Protein AF-A0A1B9VJL1-F1 (afdb_monomer_lite)

Secondary structure (DSSP, 8-state):
-THHHHHT-HHHHHHHHHHHHHHHHHHGGG-TT--HHHHHHHHHHHHHHHHHHHHHHHHHHHHHHHHHHHHHHHHHHHHHHHHHHHHHHHHHHHHHHHHHHHHHHTTGGG-HHHHHHHHHHHHHS--PPPPTTS-HHHHHHHHHHHHHHHHHHHHHHHHHHHHHHHHHHHHHTT----PPPHHHHHHHHHHHHHHHHHHHHHHHHHHHH--

Radius of gyration: 36.8 Å; chains: 1; bounding box: 66×24×113 Å

Structure (mmCIF, N/CA/C/O backbone):
data_AF-A0A1B9VJL1-F1
#
_entry.id   AF-A0A1B9VJL1-F1
#
loop_
_atom_site.group_PDB
_atom_site.id
_atom_site.type_symbol
_atom_site.label_atom_id
_atom_site.label_alt_id
_atom_site.label_comp_id
_atom_site.label_asym_id
_atom_site.label_entity_id
_atom_site.label_seq_id
_atom_site.pdbx_PDB_ins_code
_atom_site.Cartn_x
_atom_site.Cartn_y
_atom_site.Cartn_z
_atom_site.occupancy
_atom_site.B_iso_or_equiv
_atom_site.auth_seq_id
_atom_site.auth_comp_id
_atom_site.auth_asym_id
_atom_site.auth_atom_id
_atom_site.pdbx_PDB_model_num
ATOM 1 N N . MET A 1 1 ? 0.600 -9.538 47.508 1.00 45.53 1 MET A N 1
ATOM 2 C CA . MET A 1 1 ? 0.176 -8.943 48.806 1.00 45.53 1 MET A CA 1
ATOM 3 C C . MET A 1 1 ? -1.344 -8.760 48.737 1.00 45.53 1 MET A C 1
ATOM 5 O O . MET A 1 1 ? -1.871 -7.688 48.985 1.00 45.53 1 MET A O 1
ATOM 9 N N . ASP A 1 2 ? -2.063 -9.828 48.380 1.00 53.88 2 ASP A N 1
ATOM 10 C CA . ASP A 1 2 ? -3.390 -9.702 47.745 1.00 53.88 2 ASP A CA 1
ATOM 11 C C . ASP A 1 2 ? -4.549 -9.933 48.717 1.00 53.88 2 ASP A C 1
ATOM 13 O O . ASP A 1 2 ? -5.698 -9.621 48.427 1.00 53.88 2 ASP A O 1
ATOM 17 N N . LYS A 1 3 ? -4.239 -10.388 49.938 1.00 52.50 3 LYS A N 1
ATOM 18 C CA . LYS A 1 3 ? -5.244 -10.641 50.976 1.00 52.50 3 LYS A CA 1
ATOM 19 C C . LYS A 1 3 ? -5.911 -9.367 51.501 1.00 52.50 3 LYS A C 1
ATOM 21 O O . LYS A 1 3 ? -7.042 -9.444 51.946 1.00 52.50 3 LYS A O 1
ATOM 26 N N . LEU A 1 4 ? -5.259 -8.202 51.447 1.00 53.00 4 LEU A N 1
ATOM 27 C CA . LEU A 1 4 ? -5.873 -6.936 51.882 1.00 53.00 4 LEU A CA 1
ATOM 28 C C . LEU A 1 4 ? -6.941 -6.426 50.897 1.00 53.00 4 LEU A C 1
ATOM 30 O O . LEU A 1 4 ? -7.903 -5.797 51.330 1.00 53.00 4 LEU A O 1
ATOM 34 N N . GLY A 1 5 ? -6.815 -6.749 49.604 1.00 54.47 5 GLY A N 1
ATOM 35 C CA . GLY A 1 5 ? -7.815 -6.408 48.587 1.00 54.47 5 GLY A CA 1
ATOM 36 C C . GLY A 1 5 ? -9.130 -7.169 48.772 1.00 54.47 5 GLY A C 1
ATOM 37 O O . GLY A 1 5 ? -10.201 -6.586 48.621 1.00 54.47 5 GLY A O 1
ATOM 38 N N . ASP A 1 6 ? -9.058 -8.430 49.208 1.00 58.03 6 ASP A N 1
ATOM 39 C CA . ASP A 1 6 ? -10.241 -9.258 49.477 1.00 58.03 6 ASP A CA 1
ATOM 40 C C . ASP A 1 6 ? -11.018 -8.838 50.737 1.00 58.03 6 ASP A C 1
ATOM 42 O O . ASP A 1 6 ? -12.232 -9.024 50.801 1.00 58.03 6 ASP A O 1
ATOM 46 N N . TRP A 1 7 ? -10.361 -8.223 51.728 1.00 54.81 7 TRP A N 1
ATOM 47 C CA . TRP A 1 7 ? -11.040 -7.677 52.917 1.00 54.81 7 TRP A CA 1
ATOM 48 C C . TRP A 1 7 ? -11.716 -6.323 52.660 1.00 54.81 7 TRP A C 1
ATOM 50 O O . TRP A 1 7 ? -12.682 -5.980 53.337 1.00 54.81 7 TRP A O 1
ATOM 60 N N . LEU A 1 8 ? -11.235 -5.572 51.665 1.00 53.41 8 LEU A N 1
ATOM 61 C CA . LEU A 1 8 ? -11.858 -4.343 51.157 1.00 53.41 8 LEU A CA 1
ATOM 62 C C . LEU A 1 8 ? -12.906 -4.613 50.071 1.00 53.41 8 LEU A C 1
ATOM 64 O O . LEU A 1 8 ? -13.489 -3.680 49.515 1.00 53.41 8 LEU A O 1
ATOM 68 N N . ASN A 1 9 ? -13.159 -5.886 49.769 1.00 56.03 9 ASN A N 1
ATOM 69 C CA . ASN A 1 9 ? -14.177 -6.275 48.819 1.00 56.03 9 ASN A CA 1
ATOM 70 C C . ASN A 1 9 ? -15.547 -5.828 49.356 1.00 56.03 9 ASN A C 1
ATOM 72 O O . ASN A 1 9 ? -15.868 -5.976 50.538 1.00 56.03 9 ASN A O 1
ATOM 76 N N . SER A 1 10 ? -16.352 -5.212 48.496 1.00 60.53 10 SER A N 1
ATOM 77 C CA . SER A 1 10 ? -17.545 -4.460 48.918 1.00 60.53 10 SER A CA 1
ATOM 78 C C . SER A 1 10 ? -18.583 -5.362 49.595 1.00 60.53 10 SER A C 1
ATOM 80 O O . SER A 1 10 ? -19.306 -4.925 50.484 1.00 60.53 10 SER A O 1
ATOM 82 N N . VAL A 1 11 ? -18.613 -6.643 49.230 1.00 68.31 11 VAL A N 1
ATOM 83 C CA . VAL A 1 11 ? -19.584 -7.633 49.710 1.00 68.31 11 VAL A CA 1
ATOM 84 C C . VAL A 1 11 ? -19.461 -7.927 51.219 1.00 68.31 11 VAL A C 1
ATOM 86 O O . VAL A 1 11 ? -20.453 -7.729 51.925 1.00 68.31 11 VAL A O 1
ATOM 89 N N . PRO A 1 12 ? -18.302 -8.351 51.769 1.00 71.00 12 PRO A N 1
ATOM 90 C CA . PRO A 1 12 ? -18.165 -8.563 53.213 1.00 71.00 12 PRO A CA 1
ATOM 91 C C . PRO A 1 12 ? -18.353 -7.279 54.031 1.00 71.00 12 PRO A C 1
ATOM 93 O O . PRO A 1 12 ? -18.915 -7.333 55.123 1.00 71.00 12 PRO A O 1
ATOM 96 N N . LEU A 1 13 ? -17.969 -6.117 53.494 1.00 68.69 13 LEU A N 1
ATOM 97 C CA . LEU A 1 13 ? -18.118 -4.833 54.183 1.00 68.69 13 LEU A CA 1
ATOM 98 C C . LEU A 1 13 ? -19.594 -4.411 54.307 1.00 68.69 13 LEU A C 1
ATOM 100 O O . LEU A 1 13 ? -20.030 -4.004 55.384 1.00 68.69 13 LEU A O 1
ATOM 104 N N . PHE A 1 14 ? -20.388 -4.604 53.246 1.00 72.19 14 PHE A N 1
ATOM 105 C CA . PHE A 1 14 ? -21.847 -4.443 53.291 1.00 72.19 14 PHE A CA 1
ATOM 106 C C . PHE A 1 14 ? -22.513 -5.466 54.220 1.00 72.19 14 PHE A C 1
ATOM 108 O O . PHE A 1 14 ? -23.452 -5.117 54.935 1.00 72.19 14 PHE A O 1
ATOM 115 N N . GLY A 1 15 ? -22.014 -6.705 54.259 1.00 72.25 15 GLY A N 1
ATOM 116 C CA . GLY A 1 15 ? -22.499 -7.741 55.174 1.00 72.25 15 GLY A CA 1
ATOM 117 C C . GLY A 1 15 ? -22.285 -7.371 56.645 1.00 72.25 15 GLY A C 1
ATOM 118 O O . GLY A 1 15 ? -23.221 -7.430 57.440 1.00 72.25 15 GLY A O 1
ATOM 119 N N . ILE A 1 16 ? -21.082 -6.914 57.005 1.00 73.75 16 ILE A N 1
ATOM 120 C CA . ILE A 1 16 ? -20.757 -6.463 58.367 1.00 73.75 16 ILE A CA 1
ATOM 121 C C . ILE A 1 16 ? -21.566 -5.213 58.730 1.00 73.75 16 ILE A C 1
ATOM 123 O O . ILE A 1 16 ? -22.117 -5.152 59.828 1.00 73.75 16 ILE A O 1
ATOM 127 N N . ALA A 1 17 ? -21.695 -4.243 57.820 1.00 69.19 17 ALA A N 1
ATOM 128 C CA . ALA A 1 17 ? -22.515 -3.053 58.039 1.00 69.19 17 ALA A CA 1
ATOM 129 C C . ALA A 1 17 ? -24.000 -3.403 58.257 1.00 69.19 17 ALA A C 1
ATOM 131 O O . ALA A 1 17 ? -24.614 -2.906 59.199 1.00 69.19 17 ALA A O 1
ATOM 132 N N . GLY A 1 18 ? -24.558 -4.313 57.451 1.00 72.44 18 GLY A N 1
ATOM 133 C CA . GLY A 1 18 ? -25.942 -4.777 57.578 1.00 72.44 18 GLY A CA 1
ATOM 134 C C . GLY A 1 18 ? -26.204 -5.539 58.879 1.00 72.44 18 GLY A C 1
ATOM 135 O O . GLY A 1 18 ? -27.206 -5.290 59.546 1.00 72.44 18 GLY A O 1
ATOM 136 N N . ILE A 1 19 ? -25.280 -6.414 59.292 1.00 73.75 19 ILE A N 1
ATOM 137 C CA . ILE A 1 19 ? -25.366 -7.134 60.572 1.00 73.75 19 ILE A CA 1
ATOM 138 C C . ILE A 1 19 ? -25.244 -6.157 61.747 1.00 73.75 19 ILE A C 1
ATOM 140 O O . ILE A 1 19 ? -26.040 -6.222 62.678 1.00 73.75 19 ILE A O 1
ATOM 144 N N . SER A 1 20 ? -24.302 -5.213 61.692 1.00 66.75 20 SER A N 1
ATOM 145 C CA . SER A 1 20 ? -24.107 -4.206 62.747 1.00 66.75 20 SER A CA 1
ATOM 146 C C . SER A 1 20 ? -25.337 -3.307 62.903 1.00 66.75 20 SER A C 1
ATOM 148 O O . SER A 1 20 ? -25.729 -2.969 64.017 1.00 66.75 20 SER A O 1
ATOM 150 N N . PHE A 1 21 ? -25.996 -2.979 61.790 1.00 68.00 21 PHE A N 1
ATOM 151 C CA . PHE A 1 21 ? -27.256 -2.245 61.755 1.00 68.00 21 PHE A CA 1
ATOM 152 C C . PHE A 1 21 ? -28.435 -3.058 62.317 1.00 68.00 21 PHE A C 1
ATOM 154 O O . PHE A 1 21 ? -29.210 -2.552 63.130 1.00 68.00 21 PHE A O 1
ATOM 161 N N . ALA A 1 22 ? -28.569 -4.333 61.940 1.00 68.81 22 ALA A N 1
ATOM 162 C CA . ALA A 1 22 ? -29.599 -5.227 62.474 1.00 68.81 22 ALA A CA 1
ATOM 163 C C . ALA A 1 22 ? -29.435 -5.439 63.991 1.00 68.81 22 ALA A C 1
ATOM 165 O O . ALA A 1 22 ? -30.407 -5.401 64.743 1.00 68.81 22 ALA A O 1
ATOM 166 N N . VAL A 1 23 ? -28.194 -5.585 64.460 1.00 71.00 23 VAL A N 1
ATOM 167 C CA . VAL A 1 23 ? -27.865 -5.654 65.890 1.00 71.00 23 VAL A CA 1
ATOM 168 C C . VAL A 1 23 ? -28.176 -4.319 66.578 1.00 71.00 23 VAL A C 1
ATOM 170 O O . VAL A 1 23 ? -28.828 -4.315 67.619 1.00 71.00 23 VAL A O 1
ATOM 173 N N . GLY A 1 24 ? -27.806 -3.180 65.987 1.00 64.00 24 GLY A N 1
ATOM 174 C CA . GLY A 1 24 ? -28.105 -1.847 66.525 1.00 64.00 24 GLY A CA 1
ATOM 175 C C . GLY A 1 24 ? -29.603 -1.534 66.623 1.00 64.00 24 GLY A C 1
ATOM 176 O O . GLY A 1 24 ? -30.036 -0.914 67.589 1.00 64.00 24 GLY A O 1
ATOM 177 N N . THR A 1 25 ? -30.418 -2.014 65.682 1.00 65.00 25 THR A N 1
ATOM 178 C CA . THR A 1 25 ? -31.884 -1.848 65.701 1.00 65.00 25 THR A CA 1
ATOM 179 C C . THR A 1 25 ? -32.577 -2.790 66.687 1.00 65.00 25 THR A C 1
ATOM 181 O O . THR A 1 25 ? -33.506 -2.370 67.376 1.00 65.00 25 THR A O 1
ATOM 184 N N . LEU A 1 26 ? -32.104 -4.035 66.825 1.00 66.50 26 LEU A N 1
ATOM 185 C CA . LEU A 1 26 ? -32.610 -4.994 67.817 1.00 66.50 26 LEU A CA 1
ATOM 186 C C . LEU A 1 26 ? -32.268 -4.588 69.260 1.00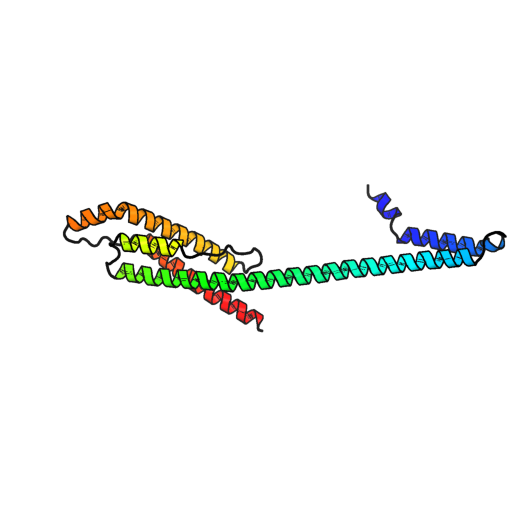 66.50 26 LEU A C 1
ATOM 188 O O . LEU A 1 26 ? -33.112 -4.721 70.147 1.00 66.50 26 LEU A O 1
ATOM 192 N N . TYR A 1 27 ? -31.061 -4.063 69.497 1.00 63.09 27 TYR A N 1
ATOM 193 C CA . TYR A 1 27 ? -30.595 -3.633 70.823 1.00 63.09 27 TYR A CA 1
ATOM 194 C C . TYR A 1 27 ? -30.846 -2.140 71.125 1.00 63.09 27 TYR A C 1
ATOM 196 O O . TYR A 1 27 ? -30.708 -1.712 72.272 1.00 63.09 27 TYR A O 1
ATOM 204 N N . GLY A 1 28 ? -31.280 -1.345 70.141 1.00 54.06 28 GLY A N 1
ATOM 205 C CA . GLY A 1 28 ? -31.491 0.107 70.248 1.00 54.06 28 GLY A CA 1
ATOM 206 C C . GLY A 1 28 ? -32.587 0.550 71.223 1.00 54.06 28 GLY A C 1
ATOM 207 O O . GLY A 1 28 ? -32.598 1.704 71.640 1.00 54.06 28 GLY A O 1
ATOM 208 N N . LYS A 1 29 ? -33.452 -0.364 71.691 1.00 54.66 29 LYS A N 1
ATOM 209 C CA . LYS A 1 29 ? -34.434 -0.077 72.758 1.00 54.66 29 LYS A CA 1
ATOM 210 C C . LYS A 1 29 ? -33.798 0.368 74.088 1.00 54.66 29 LYS A C 1
ATOM 212 O O . LYS A 1 29 ? -34.521 0.849 74.954 1.00 54.66 29 LYS A O 1
ATOM 217 N N . GLY A 1 30 ? -32.481 0.209 74.257 1.00 54.47 30 GLY A N 1
ATOM 218 C CA . GLY A 1 30 ? -31.740 0.615 75.456 1.00 54.47 30 GLY A CA 1
ATOM 219 C C . GLY A 1 30 ? -30.944 1.923 75.354 1.00 54.47 30 GLY A C 1
ATOM 220 O O . GLY A 1 30 ? -30.322 2.299 76.344 1.00 54.47 30 GLY A O 1
ATOM 221 N N . LEU A 1 31 ? -30.921 2.613 74.206 1.00 57.66 31 LEU A N 1
ATOM 222 C CA . LEU A 1 31 ? -30.118 3.829 74.010 1.00 57.66 31 LEU A CA 1
ATOM 223 C C . LEU A 1 31 ? -31.027 5.070 73.921 1.00 57.66 31 LEU A C 1
ATOM 225 O O . LEU A 1 31 ? -31.515 5.381 72.837 1.00 57.66 31 LEU A O 1
ATOM 229 N N . PRO A 1 32 ? -31.243 5.817 75.022 1.00 57.28 32 PRO A N 1
ATOM 230 C CA . PRO A 1 32 ? -32.144 6.977 75.053 1.00 57.28 32 PRO A CA 1
ATOM 231 C C . PRO A 1 32 ? -31.666 8.183 74.222 1.00 57.28 32 PRO A C 1
ATOM 233 O O . PRO A 1 32 ? -32.353 9.197 74.181 1.00 57.28 32 PRO A O 1
ATOM 236 N N . CYS A 1 33 ? -30.505 8.085 73.568 1.00 58.19 33 CYS A N 1
ATOM 237 C CA . CYS A 1 33 ? -29.858 9.188 72.856 1.00 58.19 33 CYS A CA 1
ATOM 238 C C . CYS A 1 33 ? -29.801 9.000 71.329 1.00 58.19 33 CYS A C 1
ATOM 240 O O . CYS A 1 33 ? -29.221 9.846 70.654 1.00 58.19 33 CYS A O 1
ATOM 242 N N . LEU A 1 34 ? -30.313 7.889 70.778 1.00 58.62 34 LEU A N 1
ATOM 243 C CA . LEU A 1 34 ? -30.232 7.608 69.340 1.00 58.62 34 LEU A CA 1
ATOM 244 C C . LEU A 1 34 ? -31.605 7.789 68.677 1.00 58.62 34 LEU A C 1
ATOM 246 O O . LEU A 1 34 ? -32.472 6.922 68.765 1.00 58.62 34 LEU A O 1
ATOM 250 N N . GLU A 1 35 ? -31.794 8.932 68.022 1.00 74.06 35 GLU A N 1
ATOM 251 C CA . GLU A 1 35 ? -33.020 9.267 67.295 1.00 74.06 35 GLU A CA 1
ATOM 252 C C . GLU A 1 35 ? -33.178 8.390 66.044 1.00 74.06 35 GLU A C 1
ATOM 254 O O . GLU A 1 35 ? -32.239 8.209 65.259 1.00 74.06 35 GLU A O 1
ATOM 259 N N . TRP A 1 36 ? -34.379 7.836 65.848 1.00 69.50 36 TRP A N 1
ATOM 260 C CA . TRP A 1 36 ? -34.695 6.937 64.732 1.00 69.50 36 TRP A CA 1
ATOM 261 C C . TRP A 1 36 ? -34.474 7.607 63.366 1.00 69.50 36 TRP A C 1
ATOM 263 O O . TRP A 1 36 ? -34.119 6.935 62.394 1.00 69.50 36 TRP A O 1
ATOM 273 N N . GLU A 1 37 ? -34.581 8.938 63.298 1.00 70.69 37 GLU A N 1
ATOM 274 C CA . GLU A 1 37 ? -34.253 9.713 62.100 1.00 70.69 37 GLU A CA 1
ATOM 275 C C . GLU A 1 37 ? -32.784 9.568 61.675 1.00 70.69 37 GLU A C 1
ATOM 277 O O . GLU A 1 37 ? -32.500 9.480 60.479 1.00 70.69 37 GLU A O 1
ATOM 282 N N . THR A 1 38 ? -31.847 9.456 62.623 1.00 73.88 38 THR A N 1
ATOM 283 C CA . THR A 1 38 ? -30.407 9.314 62.327 1.00 73.88 38 THR A CA 1
ATOM 284 C C . THR A 1 38 ? -30.110 7.967 61.666 1.00 73.88 38 THR A C 1
ATOM 286 O O . THR A 1 38 ? -29.280 7.857 60.762 1.00 73.88 38 THR A O 1
ATOM 289 N N . LEU A 1 39 ? -30.837 6.931 62.083 1.00 70.88 39 LEU A N 1
ATOM 290 C CA . LEU A 1 39 ? -30.703 5.580 61.559 1.00 70.88 39 LEU A CA 1
ATOM 291 C C . LEU A 1 39 ? -31.256 5.471 60.125 1.00 70.88 39 LEU A C 1
ATOM 293 O O . LEU A 1 39 ? -30.608 4.893 59.249 1.00 70.88 39 LEU A O 1
ATOM 297 N N . ILE A 1 40 ? -32.406 6.099 59.857 1.00 72.44 40 ILE A N 1
ATOM 298 C CA . ILE A 1 40 ? -32.988 6.193 58.508 1.00 72.44 40 ILE A CA 1
ATOM 299 C C . ILE A 1 40 ? -32.091 7.026 57.582 1.00 72.44 40 ILE A C 1
ATOM 301 O O . ILE A 1 40 ? -31.859 6.628 56.438 1.00 72.44 40 ILE A O 1
ATOM 305 N N . ALA A 1 41 ? -31.533 8.138 58.070 1.00 73.88 41 ALA A N 1
ATOM 306 C CA . ALA A 1 41 ? -30.593 8.960 57.310 1.00 73.88 41 ALA A CA 1
ATOM 307 C C . ALA A 1 41 ? -29.332 8.172 56.905 1.00 73.88 41 ALA A C 1
ATOM 309 O O . ALA A 1 41 ? -28.885 8.271 55.762 1.00 73.88 41 ALA A O 1
ATOM 310 N N . GLY A 1 42 ? -28.804 7.323 57.795 1.00 71.19 42 GLY A N 1
ATOM 311 C CA . GLY A 1 42 ? -27.695 6.414 57.489 1.00 71.19 42 GLY A CA 1
ATOM 312 C C . GLY A 1 42 ? -28.034 5.389 56.399 1.00 71.19 42 GLY A C 1
ATOM 313 O O . GLY A 1 42 ? -27.251 5.197 55.467 1.00 71.19 42 GLY A O 1
ATOM 314 N N . CYS A 1 43 ? -29.224 4.778 56.454 1.00 74.19 43 CYS A N 1
ATOM 315 C CA . CYS A 1 43 ? -29.705 3.874 55.402 1.00 74.19 43 CYS A CA 1
ATOM 316 C C . CYS A 1 43 ? -29.864 4.566 54.052 1.00 74.19 43 CYS A C 1
ATOM 318 O O . CYS A 1 43 ? -29.473 4.007 53.028 1.00 74.19 43 CYS A O 1
ATOM 320 N N . LEU A 1 44 ? -30.420 5.777 54.041 1.00 75.25 44 LEU A N 1
ATOM 321 C CA . LEU A 1 44 ? -30.576 6.565 52.822 1.00 75.25 44 LEU A CA 1
ATOM 322 C C . LEU A 1 44 ? -29.218 6.970 52.240 1.00 75.25 44 LEU A C 1
ATOM 324 O O . LEU A 1 44 ? -29.045 6.908 51.025 1.00 75.25 44 LEU A O 1
ATOM 328 N N . GLY A 1 45 ? -28.235 7.298 53.084 1.00 76.25 45 GLY A N 1
ATOM 329 C CA . GLY A 1 45 ? -26.862 7.572 52.657 1.00 76.25 45 GLY A CA 1
ATOM 330 C C . GLY A 1 45 ? -26.184 6.361 52.009 1.00 76.25 45 GLY A C 1
ATOM 331 O O . GLY A 1 45 ? -25.604 6.483 50.930 1.00 76.25 45 GLY A O 1
ATOM 332 N N . LEU A 1 46 ? -26.306 5.173 52.614 1.00 78.88 46 LEU A N 1
ATOM 333 C CA . LEU A 1 46 ? -25.763 3.929 52.050 1.00 78.88 46 LEU A CA 1
ATOM 334 C C . LEU A 1 46 ? -26.488 3.506 50.767 1.00 78.88 46 LEU A C 1
ATOM 336 O O . LEU A 1 46 ? -25.837 3.110 49.801 1.00 78.88 46 LEU A O 1
ATOM 340 N N . GLY A 1 47 ? -27.817 3.628 50.734 1.00 79.38 47 GLY A N 1
ATOM 341 C CA . GLY A 1 47 ? -28.621 3.369 49.541 1.00 79.38 47 GLY A CA 1
ATOM 342 C C . GLY A 1 47 ? -28.246 4.309 48.395 1.00 79.38 47 GLY A C 1
ATOM 343 O O . GLY A 1 47 ? -27.954 3.850 47.293 1.00 79.38 47 GLY A O 1
ATOM 344 N N . GLY A 1 48 ? -28.161 5.613 48.669 1.00 79.31 48 GLY A N 1
ATOM 345 C CA . GLY A 1 48 ? -27.718 6.621 47.706 1.00 79.31 48 GLY A CA 1
ATOM 346 C C . GLY A 1 48 ? -26.302 6.358 47.185 1.00 79.31 48 GLY A C 1
ATOM 347 O O . GLY A 1 48 ? -26.078 6.407 45.978 1.00 79.31 48 GLY A O 1
ATOM 348 N N . GLY A 1 49 ? -25.365 5.989 48.065 1.00 77.81 49 GLY A N 1
ATOM 349 C CA . GLY A 1 49 ? -24.002 5.607 47.684 1.00 77.81 49 GLY A CA 1
ATOM 350 C C . GLY A 1 49 ? -23.942 4.348 46.809 1.00 77.81 49 GLY A C 1
ATOM 351 O O . GLY A 1 49 ? -23.189 4.309 45.835 1.00 77.81 49 GLY A O 1
ATOM 352 N N . ALA A 1 50 ? -24.767 3.337 47.099 1.00 78.94 50 ALA A N 1
ATOM 353 C CA . ALA A 1 50 ? -24.857 2.120 46.293 1.00 78.94 50 ALA A CA 1
ATOM 354 C C . ALA A 1 50 ? -25.421 2.399 44.889 1.00 78.94 50 ALA A C 1
ATOM 356 O O . ALA A 1 50 ? -24.846 1.945 43.898 1.00 78.94 50 ALA A O 1
ATOM 357 N N . PHE A 1 51 ? -26.491 3.195 44.782 1.00 81.94 51 PHE A N 1
ATOM 358 C CA . PHE A 1 51 ? -27.031 3.617 43.485 1.00 81.94 51 PHE A CA 1
ATOM 359 C C . PHE A 1 51 ? -26.030 4.466 42.695 1.00 81.94 51 PHE A C 1
ATOM 361 O O . PHE A 1 51 ? -25.879 4.252 41.492 1.00 81.94 51 PHE A O 1
ATOM 368 N N . ALA A 1 52 ? -25.292 5.362 43.358 1.00 84.12 52 ALA A N 1
ATOM 369 C CA . ALA A 1 52 ? -24.246 6.158 42.722 1.00 84.12 52 ALA A CA 1
ATOM 370 C C . ALA A 1 52 ? -23.113 5.283 42.154 1.00 84.12 52 ALA A C 1
ATOM 372 O O . ALA A 1 52 ? -22.674 5.507 41.028 1.00 84.12 52 ALA A O 1
ATOM 373 N N . LEU A 1 53 ? -22.680 4.247 42.882 1.00 80.00 53 LEU A N 1
ATOM 374 C CA . LEU A 1 53 ? -21.672 3.296 42.399 1.00 80.00 53 LEU A CA 1
ATOM 375 C C . LEU A 1 53 ? -22.154 2.488 41.189 1.00 80.00 53 LEU A C 1
ATOM 377 O O . LEU A 1 53 ? -21.390 2.290 40.244 1.00 80.00 53 LEU A O 1
ATOM 381 N N . VAL A 1 54 ? -23.406 2.022 41.196 1.00 84.88 54 VAL A N 1
ATOM 382 C CA . VAL A 1 54 ? -23.986 1.288 40.058 1.00 84.88 54 VAL A CA 1
ATOM 383 C C . VAL A 1 54 ? -24.121 2.198 38.838 1.00 84.88 54 VAL A C 1
ATOM 385 O O . VAL A 1 54 ? -23.725 1.803 37.742 1.00 84.88 54 VAL A O 1
ATOM 388 N N . ALA A 1 55 ? -24.609 3.426 39.026 1.00 85.00 55 ALA A N 1
ATOM 389 C CA . ALA A 1 55 ? -24.719 4.412 37.957 1.00 85.00 55 ALA A CA 1
ATOM 390 C C . ALA A 1 55 ? -23.344 4.756 37.364 1.00 85.00 55 ALA A C 1
ATOM 392 O O . ALA A 1 55 ? -23.184 4.731 36.146 1.00 85.00 55 ALA A O 1
ATOM 393 N N . MET A 1 56 ? -22.332 4.979 38.210 1.00 84.38 56 MET A N 1
ATOM 394 C CA . MET A 1 56 ? -20.959 5.243 37.772 1.00 84.38 56 MET A CA 1
ATOM 395 C C . MET A 1 56 ? -20.381 4.067 36.976 1.00 84.38 56 MET A C 1
ATOM 397 O O . MET A 1 56 ? -19.833 4.277 35.898 1.00 84.38 56 MET A O 1
ATOM 401 N N . LYS A 1 57 ? -20.536 2.823 37.453 1.00 87.56 57 LYS A N 1
ATOM 402 C CA . LYS A 1 57 ? -20.081 1.636 36.708 1.00 87.56 57 LYS A CA 1
ATOM 403 C C . LYS A 1 57 ? -20.789 1.505 35.362 1.00 87.56 57 LYS A C 1
ATOM 405 O O . LYS A 1 57 ? -20.133 1.280 34.352 1.00 87.56 57 LYS A O 1
ATOM 410 N N . SER A 1 58 ? -22.107 1.701 35.340 1.00 85.38 58 SER A N 1
ATOM 411 C CA . SER A 1 58 ? -22.886 1.683 34.100 1.00 85.38 58 SER A CA 1
ATOM 412 C C . SER A 1 58 ? -22.417 2.757 33.119 1.00 85.38 58 SER A C 1
ATOM 414 O O . SER A 1 58 ? -22.369 2.502 31.920 1.00 85.38 58 SER A O 1
ATOM 416 N N . GLN A 1 59 ? -22.065 3.944 33.612 1.00 86.00 59 GLN A N 1
ATOM 417 C CA . GLN A 1 59 ? -21.585 5.045 32.784 1.00 86.00 59 GLN A CA 1
ATOM 418 C C . GLN A 1 59 ? -20.180 4.780 32.231 1.00 86.00 59 GLN A C 1
ATOM 420 O O . GLN A 1 59 ? -19.935 5.061 31.063 1.00 86.00 59 GLN A O 1
ATOM 425 N N . ILE A 1 60 ? -19.277 4.198 33.027 1.00 87.25 60 ILE A N 1
ATOM 426 C CA . ILE A 1 60 ? -17.936 3.806 32.568 1.00 87.25 60 ILE A CA 1
ATOM 427 C C . ILE A 1 60 ? -18.048 2.764 31.456 1.00 87.25 60 ILE A C 1
ATOM 429 O O . ILE A 1 60 ? -17.506 2.975 30.378 1.00 87.25 60 ILE A O 1
ATOM 433 N N . THR A 1 61 ? -18.829 1.701 31.662 1.00 88.56 61 THR A N 1
ATOM 434 C CA . THR A 1 61 ? -19.014 0.663 30.638 1.00 88.56 61 THR A CA 1
ATOM 435 C C . THR A 1 61 ? -19.705 1.200 29.383 1.00 88.56 61 THR A C 1
ATOM 437 O O . THR A 1 61 ? -19.367 0.799 28.271 1.00 88.56 61 THR A O 1
ATOM 440 N N . ALA A 1 62 ? -20.668 2.117 29.524 1.00 87.38 62 ALA A N 1
ATOM 441 C CA . ALA A 1 62 ? -21.294 2.767 28.374 1.00 87.38 62 ALA A CA 1
ATOM 442 C C . ALA A 1 62 ? -20.295 3.640 27.597 1.00 87.38 62 ALA A C 1
ATOM 444 O O . ALA A 1 62 ? -20.279 3.592 26.369 1.00 87.38 62 ALA A O 1
ATOM 445 N N . ASN A 1 63 ? -19.433 4.383 28.298 1.00 86.62 63 ASN A N 1
ATOM 446 C CA . ASN A 1 63 ? -18.389 5.201 27.684 1.00 86.62 63 ASN A CA 1
ATOM 447 C C . ASN A 1 63 ? -17.310 4.353 27.001 1.00 86.62 63 ASN A C 1
ATOM 449 O O . ASN A 1 63 ? -16.853 4.727 25.927 1.00 86.62 63 ASN A O 1
ATOM 453 N N . GLU A 1 64 ? -16.912 3.224 27.589 1.00 91.38 64 GLU A N 1
ATOM 454 C CA . GLU A 1 64 ? -15.965 2.284 26.976 1.00 91.38 64 GLU A CA 1
ATOM 455 C C . GLU A 1 64 ? -16.520 1.738 25.660 1.00 91.38 64 GLU A C 1
ATOM 457 O O . GLU A 1 64 ? -15.865 1.859 24.630 1.00 91.38 64 GLU A O 1
ATOM 462 N N . ARG A 1 65 ? -17.772 1.263 25.655 1.00 87.44 65 ARG A N 1
ATOM 463 C CA . ARG A 1 65 ? -18.429 0.774 24.432 1.00 87.44 65 ARG A CA 1
ATOM 464 C C . ARG A 1 65 ? -18.605 1.862 23.377 1.00 87.44 65 ARG A C 1
ATOM 466 O O . ARG A 1 65 ? -18.416 1.598 22.195 1.00 87.44 65 ARG A O 1
ATOM 473 N N . ALA A 1 66 ? -18.971 3.077 23.788 1.00 88.19 66 ALA A N 1
ATOM 474 C CA . ALA A 1 66 ? -19.091 4.207 22.870 1.00 88.19 66 ALA A CA 1
ATOM 475 C C . ALA A 1 66 ? -17.732 4.582 22.265 1.00 88.19 66 ALA A C 1
ATOM 477 O O . ALA A 1 66 ? -17.643 4.854 21.072 1.00 88.19 66 ALA A O 1
ATOM 478 N N . ARG A 1 67 ? -16.665 4.542 23.071 1.00 88.56 67 ARG A N 1
ATOM 479 C CA . ARG A 1 67 ? -15.300 4.804 22.617 1.00 88.56 67 ARG A CA 1
ATOM 480 C C . ARG A 1 67 ? -14.800 3.727 21.659 1.00 88.56 67 ARG A C 1
ATOM 482 O O . ARG A 1 67 ? -14.204 4.071 20.650 1.00 88.56 67 ARG A O 1
ATOM 489 N N . GLU A 1 68 ? -15.039 2.452 21.950 1.00 90.94 68 GLU A N 1
ATOM 490 C CA . GLU A 1 68 ? -14.685 1.344 21.051 1.00 90.94 68 GLU A CA 1
ATOM 491 C C . GLU A 1 68 ? -15.428 1.443 19.715 1.00 90.94 68 GLU A C 1
ATOM 493 O O . GLU A 1 68 ? -14.826 1.262 18.661 1.00 90.94 68 GLU A O 1
ATOM 498 N N . ALA A 1 69 ? -16.719 1.786 19.742 1.00 87.81 69 ALA A N 1
ATOM 499 C CA . ALA A 1 69 ? -17.494 1.999 18.525 1.00 87.81 69 ALA A CA 1
ATOM 500 C C . ALA A 1 69 ? -16.952 3.169 17.688 1.00 87.81 69 ALA A C 1
ATOM 502 O O . ALA A 1 69 ? -16.885 3.052 16.466 1.00 87.81 69 ALA A O 1
ATOM 503 N N . GLU A 1 70 ? -16.542 4.266 18.332 1.00 89.19 70 GLU A N 1
ATOM 504 C CA . GLU A 1 70 ? -15.936 5.403 17.636 1.00 89.19 70 GLU A CA 1
ATOM 505 C C . GLU A 1 70 ? -14.575 5.037 17.036 1.00 89.19 70 GLU A C 1
ATOM 507 O O . GLU A 1 70 ? -14.338 5.326 15.871 1.00 89.19 70 GLU A O 1
ATOM 512 N N . ILE A 1 71 ? -13.723 4.317 17.775 1.00 87.56 71 ILE A N 1
ATOM 513 C CA . ILE A 1 71 ? -12.429 3.835 17.264 1.00 87.56 71 ILE A CA 1
ATOM 514 C C . ILE A 1 71 ? -12.636 2.953 16.030 1.00 87.56 71 ILE A C 1
ATOM 516 O O . ILE A 1 71 ? -12.023 3.194 14.998 1.00 87.56 71 ILE A O 1
ATOM 520 N N . ASN A 1 72 ? -13.552 1.984 16.090 1.00 88.44 72 ASN A N 1
ATOM 521 C CA . ASN A 1 72 ? -13.837 1.111 14.948 1.00 88.44 72 ASN A CA 1
ATOM 522 C C . ASN A 1 72 ? -14.374 1.901 13.740 1.00 88.44 72 ASN A C 1
ATOM 524 O O . ASN A 1 72 ? -14.104 1.564 12.584 1.00 88.44 72 ASN A O 1
ATOM 528 N N . ARG A 1 73 ? -15.141 2.968 13.988 1.00 87.62 73 ARG A N 1
ATOM 529 C CA . ARG A 1 73 ? -15.630 3.860 12.934 1.00 87.62 73 ARG A CA 1
ATOM 530 C C . ARG A 1 73 ? -14.498 4.681 12.315 1.00 87.62 73 ARG A C 1
ATOM 532 O O . ARG A 1 73 ? -14.443 4.822 11.099 1.00 87.62 73 ARG A O 1
ATOM 539 N N . GLU A 1 74 ? -13.597 5.216 13.127 1.00 87.06 74 GLU A N 1
ATOM 540 C CA . GLU A 1 74 ? -12.412 5.919 12.637 1.00 87.06 74 GLU A CA 1
ATOM 541 C C . GLU A 1 74 ? -11.497 4.976 11.842 1.00 87.06 74 GLU A C 1
ATOM 543 O O . GLU A 1 74 ? -11.009 5.352 10.778 1.00 87.06 74 GLU A O 1
ATOM 548 N N . GLU A 1 75 ? -11.314 3.734 12.297 1.00 88.62 75 GLU A N 1
ATOM 549 C CA . GLU A 1 75 ? -10.522 2.714 11.601 1.00 88.62 75 GLU A CA 1
ATOM 550 C C . GLU A 1 75 ? -11.117 2.345 10.239 1.00 88.62 75 GLU A C 1
ATOM 552 O O . GLU A 1 75 ? -10.383 2.266 9.254 1.00 88.62 75 GLU A O 1
A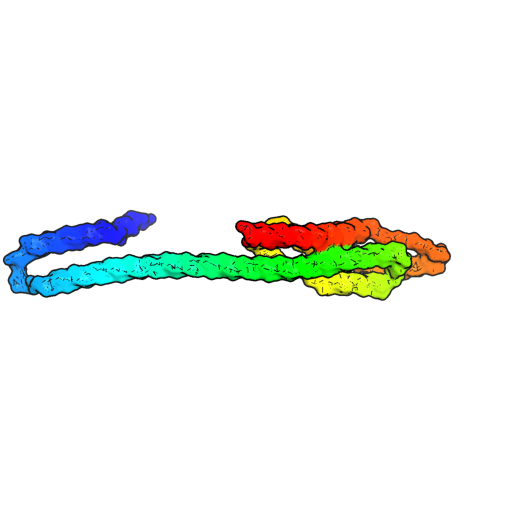TOM 557 N N . THR A 1 76 ? -12.437 2.163 10.158 1.00 88.19 76 THR A N 1
ATOM 558 C CA . THR A 1 76 ? -13.124 1.884 8.885 1.00 88.19 76 THR A CA 1
ATOM 559 C C . THR A 1 76 ? -13.002 3.055 7.916 1.00 88.19 76 THR A C 1
ATOM 561 O O . THR A 1 76 ? -12.554 2.856 6.792 1.00 88.19 76 THR A O 1
ATOM 564 N N . LEU A 1 77 ? -13.256 4.287 8.367 1.00 89.25 77 LEU A N 1
ATOM 565 C CA . LEU A 1 77 ? -13.086 5.482 7.532 1.00 89.25 77 LEU A CA 1
ATOM 566 C C . LEU A 1 77 ? -11.641 5.664 7.046 1.00 89.25 77 LEU A C 1
ATOM 568 O O . LEU A 1 77 ? -11.412 6.046 5.898 1.00 89.25 77 LEU A O 1
ATOM 572 N N . ASN A 1 78 ? -10.660 5.395 7.908 1.00 91.12 78 ASN A N 1
ATOM 573 C CA . ASN A 1 78 ? -9.250 5.473 7.544 1.00 91.12 78 ASN A CA 1
ATOM 574 C C . ASN A 1 78 ? -8.865 4.389 6.525 1.00 91.12 78 ASN A C 1
ATOM 576 O O . ASN A 1 78 ? -8.123 4.665 5.584 1.00 91.12 78 ASN A O 1
ATOM 580 N N . ASN A 1 79 ? -9.390 3.172 6.683 1.00 91.69 79 ASN A N 1
ATOM 581 C CA . ASN A 1 79 ? -9.193 2.087 5.727 1.00 91.69 79 ASN A CA 1
ATOM 582 C C . ASN A 1 79 ? -9.823 2.418 4.364 1.00 91.69 79 ASN A C 1
ATOM 584 O O . ASN A 1 79 ? -9.161 2.245 3.345 1.00 91.69 79 ASN A O 1
ATOM 588 N N . ASP A 1 80 ? -11.045 2.951 4.336 1.00 90.56 80 ASP A N 1
ATOM 589 C CA . ASP A 1 80 ? -11.734 3.337 3.098 1.00 90.56 80 ASP A CA 1
ATOM 590 C C . ASP A 1 80 ? -10.975 4.443 2.358 1.00 90.56 80 ASP A C 1
ATOM 592 O O . ASP A 1 80 ? -10.752 4.370 1.146 1.00 90.56 80 ASP A O 1
ATOM 596 N N . HIS A 1 81 ? -10.511 5.453 3.100 1.00 92.25 81 HIS A N 1
ATOM 597 C CA . HIS A 1 81 ? -9.670 6.506 2.543 1.00 92.25 81 HIS A CA 1
ATOM 598 C C . HIS A 1 81 ? -8.365 5.939 1.974 1.00 92.25 81 HIS A C 1
ATOM 600 O O . HIS A 1 81 ? -7.961 6.300 0.867 1.00 92.25 81 HIS A O 1
ATOM 606 N N . TYR A 1 82 ? -7.733 5.016 2.701 1.00 94.50 82 TYR A N 1
ATOM 607 C CA . TYR A 1 82 ? -6.527 4.345 2.239 1.00 94.50 82 TYR A CA 1
ATOM 608 C C . TYR A 1 82 ? -6.767 3.539 0.957 1.00 94.50 82 TYR A C 1
ATOM 610 O O . TYR A 1 82 ? -5.962 3.645 0.034 1.00 94.50 82 TYR A O 1
ATOM 618 N N . TYR A 1 83 ? -7.864 2.780 0.862 1.00 93.31 83 TYR A N 1
ATOM 619 C CA . TYR A 1 83 ? -8.203 2.005 -0.335 1.00 93.31 83 TYR A CA 1
ATOM 620 C C . TYR A 1 83 ? -8.386 2.899 -1.562 1.00 93.31 83 TYR A C 1
ATOM 622 O O . TYR A 1 83 ? -7.825 2.608 -2.617 1.00 93.31 83 TYR A O 1
ATOM 630 N N . ALA A 1 84 ? -9.070 4.035 -1.422 1.00 92.94 84 ALA A N 1
ATOM 631 C CA . ALA A 1 84 ? -9.195 4.996 -2.514 1.00 92.94 84 ALA A CA 1
ATOM 632 C C . ALA A 1 84 ? -7.824 5.531 -2.970 1.00 92.94 84 ALA A C 1
ATOM 634 O O . ALA A 1 84 ? -7.527 5.542 -4.165 1.00 92.94 84 ALA A O 1
ATOM 635 N N . MET A 1 85 ? -6.963 5.920 -2.024 1.00 94.81 85 MET A N 1
ATOM 636 C CA . MET A 1 85 ? -5.632 6.446 -2.340 1.00 94.81 85 MET A CA 1
ATOM 637 C C . MET A 1 85 ? -4.720 5.405 -2.995 1.00 94.81 85 MET A C 1
ATOM 639 O O . MET A 1 85 ? -4.051 5.706 -3.980 1.00 94.81 85 MET A O 1
ATOM 643 N N . ILE A 1 86 ? -4.658 4.183 -2.456 1.00 95.19 86 ILE A N 1
ATOM 644 C CA . ILE A 1 86 ? -3.769 3.149 -2.996 1.00 95.19 86 ILE A CA 1
ATOM 645 C C . ILE A 1 86 ? -4.252 2.655 -4.364 1.00 95.19 86 ILE A C 1
ATOM 647 O O . ILE A 1 86 ? -3.412 2.347 -5.205 1.00 95.19 86 ILE A O 1
ATOM 651 N N . ALA A 1 87 ? -5.566 2.635 -4.621 1.00 94.19 87 ALA A N 1
ATOM 652 C CA . ALA A 1 87 ? -6.119 2.336 -5.941 1.00 94.19 87 ALA A CA 1
ATOM 653 C C . ALA A 1 87 ? -5.695 3.382 -6.985 1.00 94.19 87 ALA A C 1
ATOM 655 O O . ALA A 1 87 ? -5.267 3.017 -8.079 1.00 94.19 87 ALA A O 1
ATOM 656 N N . GLU A 1 88 ? -5.739 4.671 -6.636 1.00 94.50 88 GLU A N 1
ATOM 657 C CA . GLU A 1 88 ? -5.264 5.755 -7.505 1.00 94.50 88 GLU A CA 1
ATOM 658 C C . GLU A 1 88 ? -3.758 5.625 -7.794 1.00 94.50 88 GLU A C 1
ATOM 660 O O . GLU A 1 88 ? -3.328 5.662 -8.949 1.00 94.50 88 GLU A O 1
ATOM 665 N N . SER A 1 89 ? -2.939 5.395 -6.763 1.00 94.38 89 SER A N 1
ATOM 666 C CA . SER A 1 89 ? -1.499 5.155 -6.926 1.00 94.38 89 SER A CA 1
ATOM 667 C C . SER A 1 89 ? -1.205 3.920 -7.785 1.00 94.38 89 SER A C 1
ATOM 669 O O . SER A 1 89 ? -0.294 3.946 -8.616 1.00 94.38 89 SER A O 1
ATOM 671 N N . ALA A 1 90 ? -1.967 2.841 -7.600 1.00 94.31 90 ALA A N 1
ATOM 672 C CA . ALA A 1 90 ? -1.860 1.607 -8.369 1.00 94.31 90 ALA A CA 1
ATOM 673 C C . ALA A 1 90 ? -2.183 1.824 -9.852 1.00 94.31 90 ALA A C 1
ATOM 675 O O . ALA A 1 90 ? -1.441 1.343 -10.711 1.00 94.31 90 ALA A O 1
ATOM 676 N N . ASP A 1 91 ? -3.228 2.591 -10.165 1.00 94.75 91 ASP A N 1
ATOM 677 C CA . ASP A 1 91 ? -3.589 2.915 -11.546 1.00 94.75 91 ASP A CA 1
ATOM 678 C C . ASP A 1 91 ? -2.538 3.804 -12.227 1.00 94.75 91 ASP A C 1
ATOM 680 O O . ASP A 1 91 ? -2.135 3.543 -13.367 1.00 94.75 91 ASP A O 1
ATOM 684 N N . HIS A 1 92 ? -1.996 4.793 -11.508 1.00 94.44 92 HIS A N 1
ATOM 685 C CA . HIS A 1 92 ? -0.884 5.608 -11.998 1.00 94.44 92 HIS A CA 1
ATOM 686 C C . HIS A 1 92 ? 0.366 4.769 -12.288 1.00 94.44 92 HIS A C 1
ATOM 688 O O . HIS A 1 92 ? 0.975 4.925 -13.348 1.00 94.44 92 HIS A O 1
ATOM 694 N N . LEU A 1 93 ? 0.743 3.854 -11.389 1.00 93.75 93 LEU A N 1
ATOM 695 C CA . LEU A 1 93 ? 1.907 2.979 -11.575 1.00 93.75 93 LEU A CA 1
ATOM 696 C C . LEU A 1 93 ? 1.712 1.979 -12.711 1.00 93.75 93 LEU A C 1
ATOM 698 O O . LEU A 1 93 ? 2.639 1.742 -13.487 1.00 93.75 93 LEU A O 1
ATOM 702 N N . ARG A 1 94 ? 0.504 1.438 -12.857 1.00 94.12 94 ARG A N 1
ATOM 703 C CA . ARG A 1 94 ? 0.137 0.579 -13.982 1.00 94.12 94 ARG A CA 1
ATOM 704 C C . ARG A 1 94 ? 0.231 1.336 -15.304 1.00 94.12 94 ARG A C 1
ATOM 706 O O . ARG A 1 94 ? 0.886 0.873 -16.236 1.00 94.12 94 ARG A O 1
ATOM 713 N N . SER A 1 95 ? -0.382 2.514 -15.382 1.00 93.38 95 SER A N 1
ATOM 714 C CA . SER A 1 95 ? -0.347 3.372 -16.571 1.00 93.38 95 SER A CA 1
ATOM 715 C C . SER A 1 95 ? 1.081 3.783 -16.927 1.00 93.38 95 SER A C 1
ATOM 717 O O . SER A 1 95 ? 1.466 3.750 -18.100 1.00 93.38 95 SER A O 1
ATOM 719 N N . PHE A 1 96 ? 1.894 4.100 -15.917 1.00 94.06 96 PHE A N 1
ATOM 720 C CA . PHE A 1 96 ? 3.322 4.349 -16.064 1.00 94.06 96 PHE A CA 1
ATOM 721 C C . PHE A 1 96 ? 4.053 3.134 -16.649 1.00 94.06 96 PHE A C 1
ATOM 723 O O . PHE A 1 96 ? 4.798 3.288 -17.620 1.00 94.06 96 PHE A O 1
ATOM 730 N N . ALA A 1 97 ? 3.831 1.938 -16.098 1.00 93.56 97 ALA A N 1
ATOM 731 C CA . ALA A 1 97 ? 4.501 0.717 -16.528 1.00 93.56 97 ALA A CA 1
ATOM 732 C C . ALA A 1 97 ? 4.180 0.380 -17.989 1.00 93.56 97 ALA A C 1
ATOM 734 O O . ALA A 1 97 ? 5.093 0.224 -18.799 1.00 93.56 97 ALA A O 1
ATOM 735 N N . VAL A 1 98 ? 2.895 0.379 -18.354 1.00 93.06 98 VAL A N 1
ATOM 736 C CA . VAL A 1 98 ? 2.428 0.106 -19.723 1.00 93.06 98 VAL A CA 1
ATOM 737 C C . VAL A 1 98 ? 2.980 1.127 -20.715 1.00 93.06 98 VAL A C 1
ATOM 739 O O . VAL A 1 98 ? 3.440 0.764 -21.798 1.00 93.06 98 VAL A O 1
ATOM 742 N N . THR A 1 99 ? 2.954 2.413 -20.358 1.00 91.62 99 THR A N 1
ATOM 743 C CA . THR A 1 99 ? 3.469 3.475 -21.233 1.00 91.62 99 THR A CA 1
ATOM 744 C C . THR A 1 99 ? 4.975 3.339 -21.417 1.00 91.62 99 THR A C 1
ATOM 746 O O . THR A 1 99 ? 5.464 3.415 -22.538 1.00 91.62 99 THR A O 1
ATOM 749 N N . THR A 1 100 ? 5.709 3.071 -20.337 1.00 90.12 100 THR A N 1
ATOM 750 C CA . THR A 1 100 ? 7.164 2.894 -20.376 1.00 90.12 100 THR A CA 1
ATOM 751 C C . THR A 1 100 ? 7.562 1.675 -21.202 1.00 90.12 100 THR A C 1
ATOM 753 O O . THR A 1 100 ? 8.482 1.772 -22.009 1.00 90.12 100 THR A O 1
ATOM 756 N N . LEU A 1 101 ? 6.848 0.553 -21.065 1.00 90.69 101 LEU A N 1
ATOM 757 C CA . LEU A 1 101 ? 7.068 -0.643 -21.881 1.00 90.69 101 LEU A CA 1
ATOM 758 C C . LEU A 1 101 ? 6.872 -0.349 -23.374 1.00 90.69 101 LEU A C 1
ATOM 760 O O . LEU A 1 101 ? 7.737 -0.689 -24.176 1.00 90.69 101 LEU A O 1
ATOM 764 N N . ARG A 1 102 ? 5.809 0.373 -23.746 1.00 88.44 102 ARG A N 1
ATOM 765 C CA . ARG A 1 102 ? 5.595 0.796 -25.142 1.00 88.44 102 ARG A CA 1
ATOM 766 C C . ARG A 1 102 ? 6.707 1.705 -25.656 1.00 88.44 102 ARG A C 1
ATOM 768 O O . ARG A 1 102 ? 7.146 1.545 -26.787 1.00 88.44 102 ARG A O 1
ATOM 775 N N . THR A 1 103 ? 7.184 2.639 -24.837 1.00 85.50 103 THR A N 1
ATOM 776 C CA . THR A 1 103 ? 8.290 3.532 -25.217 1.00 85.50 103 THR A CA 1
ATOM 777 C C . THR A 1 103 ? 9.618 2.785 -25.367 1.00 85.50 103 THR A C 1
ATOM 779 O O . THR A 1 103 ? 10.463 3.158 -26.179 1.00 85.50 103 THR A O 1
ATOM 782 N N . ILE A 1 104 ? 9.815 1.710 -24.600 1.00 84.06 104 ILE A N 1
ATOM 783 C CA . ILE A 1 104 ? 10.960 0.811 -24.762 1.00 84.06 104 ILE A CA 1
ATOM 784 C C . ILE A 1 104 ? 10.890 0.082 -26.116 1.00 84.06 104 ILE A C 1
ATOM 786 O O . ILE A 1 104 ? 11.918 -0.083 -26.770 1.00 84.06 104 ILE A O 1
ATOM 790 N N . GLU A 1 105 ? 9.696 -0.315 -26.563 1.00 81.62 105 GLU A N 1
ATOM 791 C CA . GLU A 1 105 ? 9.484 -1.006 -27.844 1.00 81.62 105 GLU A CA 1
ATOM 792 C C . GLU A 1 105 ? 9.699 -0.107 -29.077 1.00 81.62 105 GLU A C 1
ATOM 794 O O . GLU A 1 105 ? 10.040 -0.614 -30.145 1.00 81.62 105 GLU A O 1
ATOM 799 N N . THR A 1 106 ? 9.532 1.215 -28.960 1.00 77.75 106 THR A N 1
ATOM 800 C CA . THR A 1 106 ? 9.609 2.160 -30.093 1.00 77.75 106 THR A CA 1
ATOM 801 C C . THR A 1 106 ? 11.021 2.662 -30.426 1.00 77.75 106 THR A C 1
ATOM 803 O O . THR A 1 106 ? 11.161 3.580 -31.231 1.00 77.75 106 THR A O 1
ATOM 806 N N . ASP A 1 107 ? 12.082 2.073 -29.855 1.00 66.69 107 ASP A N 1
ATOM 807 C CA . ASP A 1 107 ? 13.501 2.444 -30.081 1.00 66.69 107 ASP A CA 1
ATOM 808 C C . ASP A 1 107 ? 13.853 3.894 -29.630 1.00 66.69 107 ASP A C 1
ATOM 810 O O . ASP A 1 107 ? 14.992 4.352 -29.763 1.00 66.69 107 ASP A O 1
ATOM 814 N N . GLU A 1 108 ? 12.898 4.615 -29.019 1.00 68.88 108 GLU A N 1
ATOM 815 C CA . GLU A 1 108 ? 13.052 5.955 -28.416 1.00 68.88 108 GLU A CA 1
ATOM 816 C C . GLU A 1 108 ? 13.735 5.921 -27.036 1.00 68.88 108 GLU A C 1
ATOM 818 O O . GLU A 1 108 ? 14.122 6.958 -26.488 1.00 68.88 108 GLU A O 1
ATOM 823 N N . TRP A 1 109 ? 13.956 4.715 -26.505 1.00 72.25 109 TRP A N 1
ATOM 824 C CA . TRP A 1 109 ? 14.642 4.432 -25.243 1.00 72.25 109 TRP A CA 1
ATOM 825 C C . TRP A 1 109 ? 16.007 5.128 -25.101 1.00 72.25 109 TRP A C 1
ATOM 827 O O . TRP A 1 109 ? 16.417 5.476 -23.998 1.00 72.25 109 TRP A O 1
ATOM 837 N N . TYR A 1 110 ? 16.713 5.394 -26.204 1.00 71.31 110 TYR A N 1
ATOM 838 C CA . TYR A 1 110 ? 18.054 6.000 -26.175 1.00 71.31 110 TYR A CA 1
ATOM 839 C C . TYR A 1 110 ? 18.084 7.507 -25.922 1.00 71.31 110 TYR A C 1
ATOM 841 O O . TYR A 1 110 ? 19.153 8.119 -25.945 1.00 71.31 110 TYR A O 1
ATOM 849 N N . ASN A 1 111 ? 16.932 8.132 -25.698 1.00 78.56 111 ASN A N 1
ATOM 850 C CA . ASN A 1 111 ? 16.877 9.544 -25.383 1.00 78.56 111 ASN A CA 1
ATOM 851 C C . ASN A 1 111 ? 17.099 9.771 -23.876 1.00 78.56 111 ASN A C 1
ATOM 853 O O . ASN A 1 111 ? 16.228 9.510 -23.049 1.00 78.56 111 ASN A O 1
ATOM 857 N N . GLN A 1 112 ? 18.259 10.331 -23.517 1.00 79.94 112 GLN A N 1
ATOM 858 C CA . GLN A 1 112 ? 18.608 10.645 -22.126 1.00 79.94 112 GLN A CA 1
ATOM 859 C C . GLN A 1 112 ? 17.560 11.538 -21.436 1.00 79.94 112 GLN A C 1
ATOM 861 O O . GLN A 1 112 ? 17.256 11.340 -20.260 1.00 79.94 112 GLN A O 1
ATOM 866 N N . SER A 1 113 ? 16.981 12.505 -22.159 1.00 84.44 113 SER A N 1
ATOM 867 C CA . SER A 1 113 ? 15.936 13.376 -21.604 1.00 84.44 113 SER A CA 1
ATOM 868 C C . SER A 1 113 ? 14.647 12.614 -21.289 1.00 84.44 113 SER A C 1
ATOM 870 O O . SER A 1 113 ? 13.981 12.916 -20.301 1.00 84.44 113 SER A O 1
ATOM 872 N N . LEU A 1 114 ? 14.343 11.585 -22.080 1.00 85.50 114 LEU A N 1
ATOM 873 C CA . LEU A 1 114 ? 13.176 10.732 -21.911 1.00 85.50 114 LEU A CA 1
ATOM 874 C C . LEU A 1 114 ? 13.351 9.798 -20.709 1.00 85.50 114 LEU A C 1
ATOM 876 O O . LEU A 1 114 ? 12.459 9.740 -19.873 1.00 85.50 114 LEU A O 1
ATOM 880 N N . ILE A 1 115 ? 14.510 9.146 -20.552 1.00 85.31 115 ILE A N 1
ATOM 881 C CA . ILE A 1 115 ? 14.803 8.300 -19.375 1.00 85.31 115 ILE A CA 1
ATOM 882 C C . ILE A 1 115 ? 14.739 9.122 -18.091 1.00 85.31 115 ILE A C 1
ATOM 884 O O . ILE A 1 115 ? 14.144 8.687 -17.104 1.00 85.31 115 ILE A O 1
ATOM 888 N N . LYS A 1 116 ? 15.311 10.331 -18.108 1.00 87.50 116 LYS A N 1
ATOM 889 C CA . LYS A 1 116 ? 15.219 11.245 -16.973 1.00 87.50 116 LYS A CA 1
ATOM 890 C C . LYS A 1 116 ? 13.761 11.597 -16.662 1.00 87.50 116 LYS A C 1
ATOM 892 O O . LYS A 1 116 ? 13.360 11.503 -15.510 1.00 87.50 116 LYS A O 1
ATOM 897 N N . GLY A 1 117 ? 12.964 11.923 -17.681 1.00 89.44 117 GLY A N 1
ATOM 898 C CA . GLY A 1 117 ? 11.532 12.190 -17.524 1.00 89.44 117 GLY A CA 1
ATOM 899 C C . GLY A 1 117 ? 10.760 11.000 -16.946 1.00 89.44 117 GLY A C 1
ATOM 900 O O . GLY A 1 117 ? 9.989 11.174 -16.009 1.00 89.44 117 GLY A O 1
ATOM 901 N N . ILE A 1 118 ? 11.013 9.785 -17.439 1.00 90.44 118 ILE A N 1
ATOM 902 C CA . ILE A 1 118 ? 10.419 8.543 -16.920 1.00 90.44 118 ILE A CA 1
ATOM 903 C C . ILE A 1 118 ? 10.778 8.350 -15.446 1.00 90.44 118 ILE A C 1
ATOM 905 O O . ILE A 1 118 ? 9.905 8.069 -14.628 1.00 90.44 118 ILE A O 1
ATOM 909 N N . LYS A 1 119 ? 12.050 8.533 -15.084 1.00 91.00 119 LYS A N 1
ATOM 910 C CA . LYS A 1 119 ? 12.507 8.420 -13.696 1.00 91.00 119 LYS A CA 1
ATOM 911 C C . LYS A 1 119 ? 11.835 9.457 -12.794 1.00 91.00 119 LYS A C 1
ATOM 913 O O . LYS A 1 119 ? 11.369 9.105 -11.714 1.00 91.00 119 LYS A O 1
ATOM 918 N N . ASP A 1 120 ? 11.768 10.711 -13.234 1.00 92.06 120 ASP A N 1
ATOM 919 C CA . ASP A 1 120 ? 11.168 11.802 -12.463 1.00 92.06 120 ASP A CA 1
ATOM 920 C C . ASP A 1 120 ? 9.656 11.573 -12.262 1.00 92.06 120 ASP A C 1
ATOM 922 O O . ASP A 1 120 ? 9.149 11.779 -11.160 1.00 92.06 120 ASP A O 1
ATOM 926 N N . ILE A 1 121 ? 8.950 11.064 -13.282 1.00 93.19 121 ILE A N 1
ATOM 927 C CA . ILE A 1 121 ? 7.540 10.653 -13.170 1.00 93.19 121 ILE A CA 1
ATOM 928 C C . ILE A 1 121 ? 7.395 9.515 -12.159 1.00 93.19 121 ILE A C 1
ATOM 930 O O . ILE A 1 121 ? 6.558 9.607 -11.267 1.00 93.19 121 ILE A O 1
ATOM 934 N N . LEU A 1 122 ? 8.218 8.467 -12.262 1.00 93.44 122 LEU A N 1
ATOM 935 C CA . LEU A 1 122 ? 8.141 7.311 -11.372 1.00 93.44 122 LEU A CA 1
ATOM 936 C C . LEU A 1 122 ? 8.306 7.703 -9.904 1.00 93.44 122 LEU A C 1
ATOM 938 O O . LEU A 1 122 ? 7.524 7.266 -9.066 1.00 93.44 122 LEU A O 1
ATOM 942 N N . VAL A 1 123 ? 9.316 8.518 -9.592 1.00 91.38 123 VAL A N 1
ATOM 943 C CA . VAL A 1 123 ? 9.579 9.003 -8.226 1.00 91.38 123 VAL A CA 1
ATOM 944 C C . VAL A 1 123 ? 8.478 9.959 -7.753 1.00 91.38 123 VAL A C 1
ATOM 946 O O . VAL A 1 123 ? 8.218 10.056 -6.556 1.00 91.38 123 VAL A O 1
ATOM 949 N N . GLY A 1 124 ? 7.815 10.646 -8.684 1.00 91.44 124 GLY A N 1
ATOM 950 C CA . GLY A 1 124 ? 6.705 11.548 -8.405 1.00 91.44 124 GLY A CA 1
ATOM 951 C C . GLY A 1 124 ? 5.388 10.859 -8.042 1.00 91.44 124 GLY A C 1
ATOM 952 O O . GLY A 1 124 ? 4.506 11.543 -7.533 1.00 91.44 124 GLY A O 1
ATOM 953 N N . ILE A 1 125 ? 5.233 9.548 -8.272 1.00 93.19 125 ILE A N 1
ATOM 954 C CA . ILE A 1 125 ? 4.010 8.816 -7.913 1.00 93.19 125 ILE A CA 1
ATOM 955 C C . ILE A 1 125 ? 4.068 8.430 -6.424 1.00 93.19 125 ILE A C 1
ATOM 957 O O . ILE A 1 125 ? 4.866 7.563 -6.051 1.00 93.19 125 ILE A O 1
ATOM 961 N N . PRO A 1 126 ? 3.243 9.039 -5.551 1.00 92.12 126 PRO A N 1
ATOM 962 C CA . PRO A 1 126 ? 3.242 8.700 -4.137 1.00 92.12 126 PRO A CA 1
ATOM 963 C C . PRO A 1 126 ? 2.560 7.347 -3.926 1.00 92.12 126 PRO A C 1
ATOM 965 O O . PRO A 1 126 ? 1.471 7.113 -4.446 1.00 92.12 126 PRO A O 1
ATOM 968 N N . ILE A 1 127 ? 3.165 6.476 -3.120 1.00 92.88 127 ILE A N 1
ATOM 969 C CA . ILE A 1 127 ? 2.523 5.249 -2.637 1.00 92.88 127 ILE A CA 1
ATOM 970 C C . ILE A 1 127 ? 2.272 5.424 -1.135 1.00 92.88 127 ILE A C 1
ATOM 972 O O . ILE A 1 127 ? 3.238 5.584 -0.382 1.00 92.88 127 ILE A O 1
ATOM 976 N N . PRO A 1 128 ? 1.008 5.447 -0.676 1.00 92.38 128 PRO A N 1
ATOM 977 C CA . PRO A 1 128 ? 0.706 5.648 0.734 1.00 92.38 128 PRO A CA 1
ATOM 978 C C . PRO A 1 128 ? 1.156 4.447 1.575 1.00 92.38 128 PRO A C 1
ATOM 980 O O . PRO A 1 128 ? 0.966 3.287 1.199 1.00 92.38 128 PRO A O 1
ATOM 983 N N . SER A 1 129 ? 1.711 4.726 2.755 1.00 90.12 129 SER A N 1
ATOM 984 C CA . SER A 1 129 ? 2.070 3.687 3.723 1.00 90.12 129 SER A CA 1
ATOM 985 C C . SER A 1 129 ? 0.813 2.986 4.254 1.00 90.12 129 SER A C 1
ATOM 987 O O . SER A 1 129 ? -0.087 3.673 4.743 1.00 90.12 129 SER A O 1
ATOM 989 N N . PRO A 1 130 ? 0.738 1.645 4.204 1.00 91.00 130 PRO A N 1
ATOM 990 C CA . PRO A 1 130 ? -0.443 0.913 4.650 1.00 91.00 130 PRO A CA 1
ATOM 991 C C . PRO A 1 130 ? -0.657 1.013 6.172 1.00 91.00 130 PRO A C 1
ATOM 993 O O . PRO A 1 130 ? 0.290 0.783 6.933 1.00 91.00 130 PRO A O 1
ATOM 996 N N . PRO A 1 131 ? -1.893 1.287 6.641 1.00 90.25 131 PRO A N 1
ATOM 997 C CA . PRO A 1 131 ? -2.276 1.113 8.039 1.00 90.25 131 PRO A CA 1
ATOM 998 C C . PRO A 1 131 ? -2.136 -0.349 8.488 1.00 90.25 131 PRO A C 1
ATOM 1000 O O . PRO A 1 131 ? -2.140 -1.278 7.683 1.00 90.25 131 PRO A O 1
ATOM 1003 N N . LEU A 1 132 ? -2.071 -0.593 9.799 1.00 87.12 132 LEU A N 1
ATOM 1004 C CA . LEU A 1 132 ? -2.062 -1.966 10.329 1.00 87.12 132 LEU A CA 1
ATOM 1005 C C . LEU A 1 132 ? -3.427 -2.663 10.205 1.00 87.12 132 LEU A C 1
ATOM 1007 O O . LEU A 1 132 ? -3.475 -3.892 10.175 1.00 87.12 132 LEU A O 1
ATOM 1011 N N . THR A 1 133 ? -4.496 -1.874 10.121 1.00 88.38 133 THR A N 1
ATOM 1012 C CA . THR A 1 133 ? -5.908 -2.280 10.116 1.00 88.38 133 THR A CA 1
ATOM 1013 C C . THR A 1 133 ? -6.436 -2.699 8.743 1.00 88.38 133 THR A C 1
ATOM 1015 O O . THR A 1 133 ? -7.559 -3.191 8.664 1.00 88.38 133 THR A O 1
ATOM 1018 N N . VAL A 1 134 ? -5.667 -2.507 7.665 1.00 91.06 134 VAL A N 1
ATOM 1019 C CA . VAL A 1 134 ? -6.077 -2.884 6.299 1.00 91.06 134 VAL A CA 1
ATOM 1020 C C . VAL A 1 134 ? -5.819 -4.358 6.006 1.00 91.06 134 VAL A C 1
ATOM 1022 O O . VAL A 1 134 ? -5.035 -5.023 6.694 1.00 91.06 134 VAL A O 1
ATOM 1025 N N . HIS A 1 135 ? -6.456 -4.856 4.944 1.00 90.44 135 HIS A N 1
ATOM 1026 C CA . HIS A 1 135 ? -6.304 -6.237 4.503 1.00 90.44 135 HIS A CA 1
ATOM 1027 C C . HIS A 1 135 ? -4.831 -6.597 4.254 1.00 90.44 135 HIS A C 1
ATOM 1029 O O . HIS A 1 135 ? -4.063 -5.812 3.686 1.00 90.44 135 HIS A O 1
ATOM 1035 N N . ALA A 1 136 ? -4.428 -7.792 4.696 1.00 89.56 136 ALA A N 1
ATOM 1036 C CA . ALA A 1 136 ? -3.029 -8.211 4.673 1.00 89.56 136 ALA A CA 1
ATOM 1037 C C . ALA A 1 136 ? -2.461 -8.241 3.248 1.00 89.56 136 ALA A C 1
ATOM 1039 O O . ALA A 1 136 ? -1.323 -7.819 3.048 1.00 89.56 136 ALA A O 1
ATOM 1040 N N . ASP A 1 137 ? -3.261 -8.671 2.274 1.00 91.38 137 ASP A N 1
ATOM 1041 C CA . ASP A 1 137 ? -2.834 -8.775 0.879 1.00 91.38 137 ASP A CA 1
ATOM 1042 C C . ASP A 1 137 ? -2.618 -7.400 0.245 1.00 91.38 137 ASP A C 1
ATOM 1044 O O . ASP A 1 137 ? -1.570 -7.166 -0.353 1.00 91.38 137 ASP A O 1
ATOM 1048 N N . ILE A 1 138 ? -3.521 -6.440 0.480 1.00 92.25 138 ILE A N 1
ATOM 1049 C CA . ILE A 1 138 ? -3.343 -5.051 0.022 1.00 92.25 138 ILE A CA 1
ATOM 1050 C C . ILE A 1 138 ? -2.092 -4.440 0.652 1.00 92.25 138 ILE A C 1
ATOM 1052 O O . ILE A 1 138 ? -1.281 -3.828 -0.042 1.00 92.25 138 ILE A O 1
ATOM 1056 N N . ARG A 1 139 ? -1.889 -4.643 1.958 1.00 93.88 139 ARG A N 1
ATOM 1057 C CA . ARG A 1 139 ? -0.694 -4.160 2.660 1.00 93.88 139 ARG A CA 1
ATOM 1058 C C . ARG A 1 139 ? 0.590 -4.745 2.072 1.00 93.88 139 ARG A C 1
ATOM 1060 O O . ARG A 1 139 ? 1.546 -4.009 1.836 1.00 93.88 139 ARG A O 1
ATOM 1067 N N . ASN A 1 140 ? 0.627 -6.057 1.856 1.00 93.69 140 ASN A N 1
ATOM 1068 C CA . ASN A 1 140 ? 1.795 -6.742 1.309 1.00 93.69 140 ASN A CA 1
ATOM 1069 C C . ASN A 1 140 ? 2.092 -6.269 -0.117 1.00 93.69 140 ASN A C 1
ATOM 1071 O O . ASN A 1 140 ? 3.247 -5.984 -0.437 1.00 93.69 140 ASN A O 1
ATOM 1075 N N . THR A 1 141 ? 1.058 -6.115 -0.945 1.00 93.75 141 THR A N 1
ATOM 1076 C CA . THR A 1 141 ? 1.203 -5.613 -2.312 1.00 93.75 141 THR A CA 1
ATOM 1077 C C . THR A 1 141 ? 1.649 -4.154 -2.335 1.00 93.75 141 THR A C 1
ATOM 1079 O O . THR A 1 141 ? 2.544 -3.822 -3.105 1.00 93.75 141 THR A O 1
ATOM 1082 N N . ALA A 1 142 ? 1.144 -3.294 -1.445 1.00 94.25 142 ALA A N 1
ATOM 1083 C CA . ALA A 1 142 ? 1.610 -1.911 -1.326 1.00 94.25 142 ALA A CA 1
ATOM 1084 C C . ALA A 1 142 ? 3.111 -1.836 -0.991 1.00 94.25 142 ALA A C 1
ATOM 1086 O O . ALA A 1 142 ? 3.849 -1.066 -1.607 1.00 94.25 142 ALA A O 1
ATOM 1087 N N . TYR A 1 143 ? 3.602 -2.681 -0.076 1.00 94.44 143 TYR A N 1
ATOM 1088 C CA . TYR A 1 143 ? 5.043 -2.791 0.178 1.00 94.44 143 TYR A CA 1
ATOM 1089 C C . TYR A 1 143 ? 5.817 -3.329 -1.030 1.00 94.44 143 TYR A C 1
ATOM 1091 O O . TYR A 1 143 ? 6.904 -2.827 -1.325 1.00 94.44 143 TYR A O 1
ATOM 1099 N N . GLY A 1 144 ? 5.258 -4.308 -1.746 1.00 93.81 144 GLY A N 1
ATOM 1100 C CA . GLY A 1 144 ? 5.807 -4.808 -3.006 1.00 93.81 144 GLY A CA 1
ATOM 1101 C C . GLY A 1 144 ? 5.963 -3.697 -4.044 1.00 93.81 144 GLY A C 1
ATOM 1102 O O . GLY A 1 144 ? 7.037 -3.541 -4.617 1.00 93.81 144 GLY A O 1
ATOM 1103 N N . MET A 1 145 ? 4.947 -2.851 -4.207 1.00 93.81 145 MET A N 1
ATOM 1104 C CA . MET A 1 145 ? 4.983 -1.703 -5.112 1.00 93.81 145 MET A CA 1
ATOM 1105 C C . MET A 1 145 ? 6.051 -0.683 -4.714 1.00 93.81 145 MET A C 1
ATOM 1107 O O . MET A 1 145 ? 6.809 -0.251 -5.576 1.00 93.81 145 MET A O 1
ATOM 1111 N N . ILE A 1 146 ? 6.175 -0.336 -3.426 1.00 94.75 146 ILE A N 1
ATOM 1112 C CA . ILE A 1 146 ? 7.234 0.571 -2.932 1.00 94.75 146 ILE A CA 1
ATOM 1113 C C . ILE A 1 146 ? 8.623 0.011 -3.256 1.00 94.75 146 ILE A C 1
ATOM 1115 O O . ILE A 1 146 ? 9.519 0.735 -3.710 1.00 94.75 146 ILE A O 1
ATOM 1119 N N . PHE A 1 147 ? 8.810 -1.290 -3.036 1.00 94.94 147 PHE A N 1
ATOM 1120 C CA . PHE A 1 147 ? 10.071 -1.962 -3.312 1.00 94.94 147 PHE A CA 1
ATOM 1121 C C . PHE A 1 147 ? 10.391 -1.977 -4.812 1.00 94.94 147 PHE A C 1
ATOM 1123 O O . PHE A 1 147 ? 11.476 -1.548 -5.211 1.00 94.94 147 PHE A O 1
ATOM 1130 N N . THR A 1 148 ? 9.444 -2.398 -5.651 1.00 94.00 148 THR A N 1
ATOM 1131 C CA . THR A 1 148 ? 9.599 -2.427 -7.111 1.00 94.00 148 THR A CA 1
ATOM 1132 C C . THR A 1 148 ? 9.801 -1.022 -7.678 1.00 94.00 148 THR A C 1
ATOM 1134 O O . THR A 1 148 ? 10.679 -0.832 -8.515 1.00 94.00 148 THR A O 1
ATOM 1137 N N . GLN A 1 149 ? 9.102 0.000 -7.174 1.00 94.38 149 GLN A N 1
ATOM 1138 C CA . GLN A 1 149 ? 9.297 1.402 -7.572 1.00 94.38 149 GLN A CA 1
ATOM 1139 C C . GLN A 1 149 ? 10.740 1.841 -7.310 1.00 94.38 149 GLN A C 1
ATOM 1141 O O . GLN A 1 149 ? 11.400 2.396 -8.191 1.00 94.38 149 GLN A O 1
ATOM 1146 N N . SER A 1 150 ? 11.255 1.533 -6.118 1.00 94.12 150 SER A N 1
ATOM 1147 C CA . SER A 1 150 ? 12.637 1.834 -5.734 1.00 94.12 150 SER A CA 1
ATOM 1148 C C . SER A 1 150 ? 13.648 1.090 -6.612 1.00 94.12 150 SER A C 1
ATOM 1150 O O . SER A 1 150 ? 14.657 1.663 -7.029 1.00 94.12 150 SER A O 1
ATOM 1152 N N . LYS A 1 151 ? 13.371 -0.177 -6.938 1.00 93.81 151 LYS A N 1
ATOM 1153 C CA . LYS A 1 151 ? 14.224 -1.002 -7.799 1.00 93.81 151 LYS A CA 1
ATOM 1154 C C . LYS A 1 151 ? 14.268 -0.470 -9.232 1.00 93.81 151 LYS A C 1
ATOM 1156 O O . LYS A 1 151 ? 15.360 -0.291 -9.769 1.00 93.81 151 LYS A O 1
ATOM 1161 N N . ILE A 1 152 ? 13.120 -0.128 -9.819 1.00 92.75 152 ILE A N 1
ATOM 1162 C CA . ILE A 1 152 ? 13.042 0.497 -11.147 1.00 92.75 152 ILE A CA 1
ATOM 1163 C C . ILE A 1 152 ? 13.784 1.839 -11.145 1.00 92.75 152 ILE A C 1
ATOM 1165 O O . ILE A 1 152 ? 14.600 2.081 -12.032 1.00 92.75 152 ILE A O 1
ATOM 1169 N N . ALA A 1 153 ? 13.577 2.691 -10.136 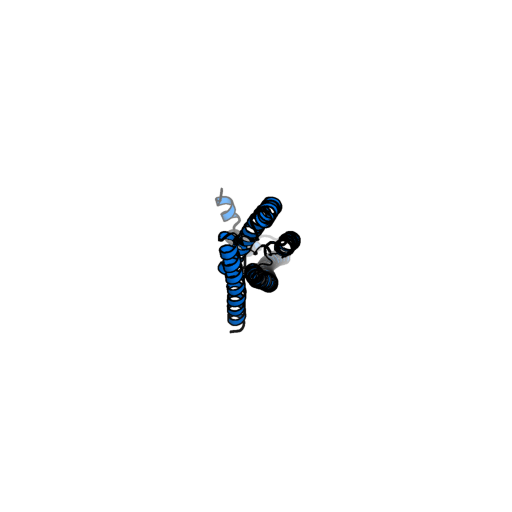1.00 92.56 153 ALA A N 1
ATOM 1170 C CA . ALA A 1 153 ? 14.274 3.974 -10.027 1.00 92.56 153 ALA A CA 1
ATOM 1171 C C . ALA A 1 153 ? 15.804 3.807 -9.953 1.00 92.56 153 ALA A C 1
ATOM 1173 O O . ALA A 1 153 ? 16.546 4.577 -10.573 1.00 92.56 153 ALA A O 1
ATOM 1174 N N . SER A 1 154 ? 16.286 2.780 -9.247 1.00 92.81 154 SER A N 1
ATOM 1175 C CA . SER A 1 154 ? 17.710 2.434 -9.200 1.00 92.81 154 SER A CA 1
ATOM 1176 C C . SER A 1 154 ? 18.239 2.022 -10.574 1.00 92.81 154 SER A C 1
ATOM 1178 O O . SER A 1 154 ? 19.275 2.532 -10.999 1.00 92.81 154 SER A O 1
ATOM 1180 N N . ILE A 1 155 ? 17.519 1.151 -11.290 1.00 91.12 155 ILE A N 1
ATOM 1181 C CA . ILE A 1 155 ? 17.901 0.714 -12.641 1.00 91.12 155 ILE A CA 1
ATOM 1182 C C . ILE A 1 155 ? 17.940 1.914 -13.595 1.00 91.12 155 ILE A C 1
ATOM 1184 O O . ILE A 1 155 ? 18.915 2.098 -14.317 1.00 91.12 155 ILE A O 1
ATOM 1188 N N . LEU A 1 156 ? 16.923 2.779 -13.568 1.00 89.56 156 LEU A N 1
ATOM 1189 C CA . LEU A 1 156 ? 16.878 3.982 -14.404 1.00 89.56 156 LEU A CA 1
ATOM 1190 C C . LEU A 1 156 ? 18.030 4.946 -14.101 1.00 89.56 156 LEU A C 1
ATOM 1192 O O . LEU A 1 156 ? 18.564 5.566 -15.017 1.00 89.56 156 LEU A O 1
ATOM 1196 N N . THR A 1 157 ? 18.446 5.049 -12.837 1.00 90.56 157 THR A N 1
ATOM 1197 C CA . THR A 1 157 ? 19.600 5.866 -12.435 1.00 90.56 157 THR A CA 1
ATOM 1198 C C . THR A 1 157 ? 20.911 5.311 -12.996 1.00 90.56 157 THR A C 1
ATOM 1200 O O . THR A 1 157 ? 21.765 6.076 -13.446 1.00 90.56 157 THR A O 1
ATOM 1203 N N . GLU A 1 158 ? 21.075 3.988 -12.996 1.00 88.69 158 GLU A N 1
ATOM 1204 C CA . GLU A 1 158 ? 22.241 3.325 -13.586 1.00 88.69 158 GLU A CA 1
ATOM 1205 C C . GLU A 1 158 ? 22.275 3.512 -15.108 1.00 88.69 158 GLU A C 1
ATOM 1207 O O . GLU A 1 158 ? 23.288 3.947 -15.657 1.00 88.69 158 GLU A O 1
ATOM 1212 N N . VAL A 1 159 ? 21.137 3.319 -15.781 1.00 86.06 159 VAL A N 1
ATOM 1213 C CA . VAL A 1 159 ? 21.018 3.558 -17.226 1.00 86.06 159 VAL A CA 1
ATOM 1214 C C . VAL A 1 159 ? 21.309 5.019 -17.575 1.00 86.06 159 VAL A C 1
ATOM 1216 O O . VAL A 1 159 ? 22.047 5.285 -18.521 1.00 86.06 159 VAL A O 1
ATOM 1219 N N . GLU A 1 160 ? 20.766 5.982 -16.827 1.00 85.56 160 GLU A N 1
ATOM 1220 C CA . GLU A 1 160 ? 21.024 7.410 -17.055 1.00 85.56 160 GLU A CA 1
ATOM 1221 C C . GLU A 1 160 ? 22.517 7.744 -16.935 1.00 85.56 160 GLU A C 1
ATOM 1223 O O . GLU A 1 160 ? 23.039 8.544 -17.717 1.00 85.56 160 GLU A O 1
ATOM 1228 N N . LYS A 1 161 ? 23.216 7.121 -15.981 1.00 86.88 161 LYS A N 1
ATOM 1229 C CA . LYS A 1 161 ? 24.654 7.306 -15.778 1.00 86.88 161 LYS A CA 1
ATOM 1230 C C . LYS A 1 161 ? 25.479 6.742 -16.937 1.00 86.88 161 LYS A C 1
ATOM 1232 O O . LYS A 1 161 ? 26.454 7.376 -17.341 1.00 86.88 161 LYS A O 1
ATOM 1237 N N . ASP A 1 162 ? 25.091 5.588 -17.472 1.00 83.69 162 ASP A N 1
ATOM 1238 C CA . ASP A 1 162 ? 25.836 4.895 -18.528 1.00 83.69 162 ASP A CA 1
ATOM 1239 C C . ASP A 1 162 ? 25.468 5.374 -19.944 1.00 83.69 162 ASP A C 1
ATOM 1241 O O . ASP A 1 162 ? 26.241 5.189 -20.892 1.00 83.69 162 ASP A O 1
ATOM 1245 N N . MET A 1 163 ? 24.338 6.073 -20.092 1.00 80.06 163 MET A N 1
ATOM 1246 C CA . MET A 1 163 ? 23.828 6.596 -21.364 1.00 80.06 163 MET A CA 1
ATOM 1247 C C . MET A 1 163 ? 24.839 7.404 -22.195 1.00 80.06 163 MET A C 1
ATOM 1249 O O . MET A 1 163 ? 24.940 7.150 -23.396 1.00 80.06 163 MET A O 1
ATOM 1253 N N . PRO A 1 164 ? 25.640 8.329 -21.629 1.00 81.31 164 PRO A N 1
ATOM 1254 C CA . PRO A 1 164 ? 26.644 9.066 -22.400 1.00 81.31 164 PRO A CA 1
ATOM 1255 C C . PRO A 1 164 ? 27.679 8.161 -23.082 1.00 81.31 164 PRO A C 1
ATOM 1257 O O . PRO A 1 164 ? 28.198 8.501 -24.146 1.00 81.31 164 PRO A O 1
ATOM 1260 N N . THR A 1 165 ? 27.991 7.014 -22.477 1.00 80.00 165 THR A N 1
ATOM 1261 C CA . THR A 1 165 ? 28.900 6.012 -23.047 1.00 80.00 165 THR A CA 1
ATOM 1262 C C . THR A 1 165 ? 28.198 5.234 -24.155 1.00 80.00 165 THR A C 1
ATOM 1264 O O . THR A 1 165 ? 28.752 5.091 -25.243 1.00 80.00 165 THR A O 1
ATOM 1267 N N . VAL A 1 166 ? 26.954 4.810 -23.914 1.00 75.81 166 VAL A N 1
ATOM 1268 C CA . VAL A 1 166 ? 26.124 4.081 -24.885 1.00 75.81 166 VAL A CA 1
ATOM 1269 C C . VAL A 1 166 ? 25.892 4.906 -26.156 1.00 75.81 166 VAL A C 1
ATOM 1271 O O . VAL A 1 166 ? 26.057 4.385 -27.258 1.00 75.81 166 VAL A O 1
ATOM 1274 N N . ILE A 1 167 ? 25.585 6.201 -26.021 1.00 75.81 167 ILE A N 1
ATOM 1275 C CA . ILE A 1 167 ? 25.381 7.124 -27.149 1.00 75.81 167 ILE A CA 1
ATOM 1276 C C . ILE A 1 167 ? 26.651 7.220 -28.004 1.00 75.81 167 ILE A C 1
ATOM 1278 O O . ILE A 1 167 ? 26.588 7.010 -29.214 1.00 75.81 167 ILE A O 1
ATOM 1282 N N . LYS A 1 168 ? 27.821 7.425 -27.382 1.00 77.00 168 LYS A N 1
ATOM 1283 C CA . LYS A 1 168 ? 29.109 7.477 -28.097 1.00 77.00 168 LYS A CA 1
ATOM 1284 C C . LYS A 1 168 ? 29.425 6.175 -28.835 1.00 77.00 168 LYS A C 1
ATOM 1286 O O . LYS A 1 168 ? 29.936 6.205 -29.951 1.00 77.00 168 LYS A O 1
ATOM 1291 N N . THR A 1 169 ? 29.127 5.023 -28.233 1.00 72.31 169 THR A N 1
ATOM 1292 C CA . THR A 1 169 ? 29.322 3.715 -28.876 1.00 72.31 169 THR A CA 1
ATOM 1293 C C . THR A 1 169 ? 28.362 3.505 -30.050 1.00 72.31 169 THR A C 1
ATOM 1295 O O . THR A 1 169 ? 28.767 2.949 -31.071 1.00 72.31 169 THR A O 1
ATOM 1298 N N . ARG A 1 170 ? 27.115 3.979 -29.947 1.00 70.38 170 ARG A N 1
ATOM 1299 C CA . ARG A 1 170 ? 26.120 3.918 -31.029 1.00 70.38 170 ARG A CA 1
ATOM 1300 C C . ARG A 1 170 ? 26.511 4.801 -32.216 1.00 70.38 170 ARG A C 1
ATOM 1302 O O . ARG A 1 170 ? 26.414 4.347 -33.356 1.00 70.38 170 ARG A O 1
ATOM 1309 N N . GLU A 1 171 ? 26.993 6.013 -31.943 1.00 73.00 171 GLU A N 1
ATOM 1310 C CA . GLU A 1 171 ? 27.509 6.950 -32.951 1.00 73.00 171 GLU A CA 1
ATOM 1311 C C . GLU A 1 171 ? 28.749 6.395 -33.670 1.00 73.00 171 GLU A C 1
ATOM 1313 O O . GLU A 1 171 ? 28.877 6.548 -34.882 1.00 73.00 171 GLU A O 1
ATOM 1318 N N . ALA A 1 172 ? 29.637 5.701 -32.950 1.00 75.00 172 ALA A N 1
ATOM 1319 C CA . ALA A 1 172 ? 30.852 5.119 -33.521 1.00 75.00 172 ALA A CA 1
ATOM 1320 C C . ALA A 1 172 ? 30.603 3.862 -34.382 1.00 75.00 172 ALA A C 1
ATOM 1322 O O . ALA A 1 172 ? 31.358 3.611 -35.320 1.00 75.00 172 ALA A O 1
ATOM 1323 N N . ASN A 1 173 ? 29.563 3.074 -34.082 1.00 71.19 173 ASN A N 1
ATOM 1324 C CA . ASN A 1 173 ? 29.344 1.745 -34.671 1.00 71.19 173 ASN A CA 1
ATOM 1325 C C . ASN A 1 173 ? 28.113 1.646 -35.599 1.00 71.19 173 ASN A C 1
ATOM 1327 O O . ASN A 1 173 ? 27.573 0.556 -35.768 1.00 71.19 173 ASN A O 1
ATOM 1331 N N . ASN A 1 174 ? 27.668 2.745 -36.223 1.00 63.16 174 ASN A N 1
ATOM 1332 C CA . ASN A 1 174 ? 26.529 2.766 -37.161 1.00 63.16 174 ASN A CA 1
ATOM 1333 C C . ASN A 1 174 ? 25.223 2.166 -36.584 1.00 63.16 174 ASN A C 1
ATOM 1335 O O . ASN A 1 174 ? 24.657 1.234 -37.154 1.00 63.16 174 ASN A O 1
ATOM 1339 N N . ASN A 1 175 ? 24.694 2.734 -35.492 1.00 59.94 175 ASN A N 1
ATOM 1340 C CA . ASN A 1 175 ? 23.349 2.416 -34.974 1.00 59.94 175 ASN A CA 1
ATOM 1341 C C . ASN A 1 175 ? 23.141 0.966 -34.488 1.00 59.94 175 ASN A C 1
ATOM 1343 O O . ASN A 1 175 ? 22.094 0.369 -34.732 1.00 59.94 175 ASN A O 1
ATOM 1347 N N . ILE A 1 176 ? 24.080 0.407 -33.722 1.00 60.19 176 ILE A N 1
ATOM 1348 C CA . ILE A 1 176 ? 23.776 -0.802 -32.937 1.00 60.19 176 ILE A CA 1
AT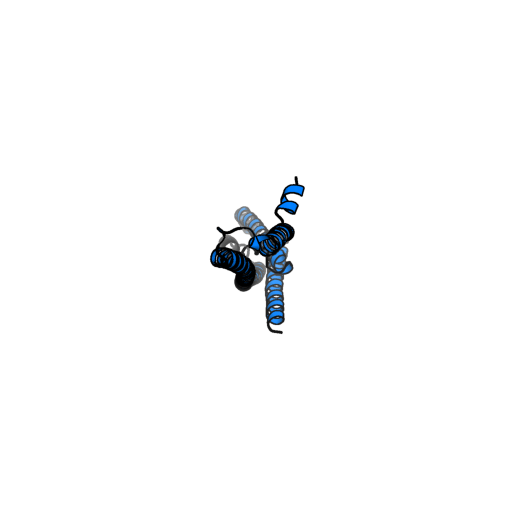OM 1349 C C . ILE A 1 176 ? 22.646 -0.472 -31.942 1.00 60.19 176 ILE A C 1
ATOM 1351 O O . ILE A 1 176 ? 22.785 0.445 -31.131 1.00 60.19 176 ILE A O 1
ATOM 1355 N N . SER A 1 177 ? 21.529 -1.204 -32.022 1.00 57.84 177 SER A N 1
ATOM 1356 C CA . SER A 1 177 ? 20.452 -1.168 -31.023 1.00 57.84 177 SER A CA 1
ATOM 1357 C C . SER A 1 177 ? 20.956 -1.847 -29.744 1.00 57.84 177 SER A C 1
ATOM 1359 O O . SER A 1 177 ? 21.366 -3.009 -29.759 1.00 57.84 177 SER A O 1
ATOM 1361 N N . VAL A 1 178 ? 21.019 -1.092 -28.649 1.00 65.62 178 VAL A N 1
ATOM 1362 C CA . VAL A 1 178 ? 21.456 -1.565 -27.328 1.00 65.62 178 VAL A CA 1
ATOM 1363 C C . VAL A 1 178 ? 20.224 -1.910 -26.501 1.00 65.62 178 VAL A C 1
ATOM 1365 O O . VAL A 1 178 ? 19.566 -1.014 -25.980 1.00 65.62 178 VAL A O 1
ATOM 1368 N N . ALA A 1 179 ? 19.873 -3.189 -26.413 1.00 71.50 179 ALA A N 1
ATOM 1369 C CA . ALA A 1 179 ? 18.646 -3.613 -25.743 1.00 71.50 179 ALA A CA 1
ATOM 1370 C C . ALA A 1 179 ? 18.482 -2.987 -24.334 1.00 71.50 179 ALA A C 1
ATOM 1372 O O . ALA A 1 179 ? 19.477 -2.809 -23.620 1.00 71.50 179 ALA A O 1
ATOM 1373 N N . PRO A 1 180 ? 17.245 -2.651 -23.923 1.00 78.00 180 PRO A N 1
ATOM 1374 C CA . PRO A 1 180 ? 16.961 -2.218 -22.556 1.00 78.00 180 PRO A CA 1
ATOM 1375 C C . PRO A 1 180 ? 17.419 -3.291 -21.551 1.00 78.00 180 PRO A C 1
ATOM 1377 O O . PRO A 1 180 ? 17.445 -4.480 -21.889 1.00 78.00 180 PRO A O 1
ATOM 1380 N N . PRO A 1 181 ? 17.750 -2.914 -20.303 1.00 82.31 181 PRO A N 1
ATOM 1381 C CA . PRO A 1 181 ? 18.087 -3.895 -19.282 1.00 82.31 181 PRO A CA 1
ATOM 1382 C C . PRO A 1 181 ? 16.931 -4.896 -19.106 1.00 82.31 181 PRO A C 1
ATOM 1384 O O . PRO A 1 181 ? 15.806 -4.469 -18.847 1.00 82.31 181 PRO A O 1
ATOM 1387 N N . PRO A 1 182 ? 17.166 -6.217 -19.196 1.00 83.06 182 PRO A N 1
ATOM 1388 C CA . PRO A 1 182 ? 16.093 -7.210 -19.088 1.00 83.06 182 PRO A CA 1
ATOM 1389 C C . PRO A 1 182 ? 15.384 -7.151 -17.728 1.00 83.06 182 PRO A C 1
ATOM 1391 O O . PRO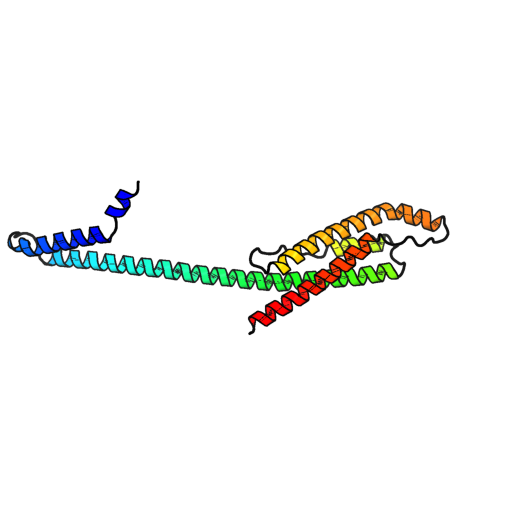 A 1 182 ? 14.167 -7.297 -17.657 1.00 83.06 182 PRO A O 1
ATOM 1394 N N . LEU A 1 183 ? 16.133 -6.824 -16.670 1.00 88.50 183 LEU A N 1
ATOM 1395 C CA . LEU A 1 183 ? 15.590 -6.595 -15.330 1.00 88.50 183 LEU A CA 1
ATOM 1396 C C . LEU A 1 183 ? 14.610 -5.416 -15.282 1.00 88.50 183 LEU A C 1
ATOM 1398 O O . LEU A 1 183 ? 13.683 -5.438 -14.489 1.00 88.50 183 LEU A O 1
ATOM 1402 N N . LEU A 1 184 ? 14.775 -4.390 -16.123 1.00 88.31 184 LEU A N 1
ATOM 1403 C CA . LEU A 1 184 ? 13.832 -3.272 -16.156 1.00 88.31 184 LEU A CA 1
ATOM 1404 C C . LEU A 1 18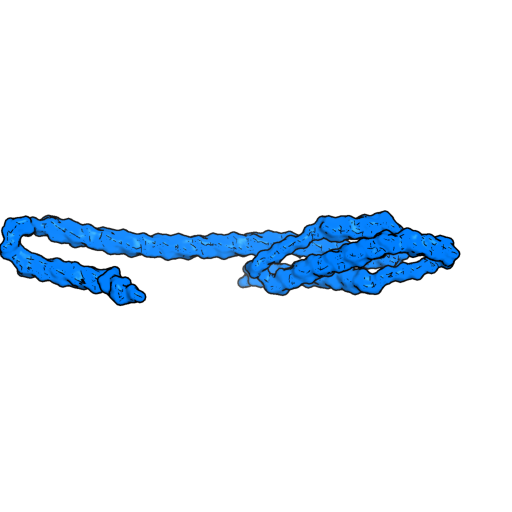4 ? 12.460 -3.722 -16.663 1.00 88.31 184 LEU A C 1
ATOM 1406 O O . LEU A 1 184 ? 11.442 -3.340 -16.097 1.00 88.31 184 LEU A O 1
ATOM 1410 N N . ILE A 1 185 ? 12.440 -4.535 -17.721 1.00 89.94 185 ILE A N 1
ATOM 1411 C CA . ILE A 1 185 ? 11.201 -5.048 -18.315 1.00 89.94 185 ILE A CA 1
ATOM 1412 C C . ILE A 1 185 ? 10.464 -5.934 -17.306 1.00 89.94 185 ILE A C 1
ATOM 1414 O O . ILE A 1 185 ? 9.262 -5.769 -17.115 1.00 89.94 185 ILE A O 1
ATOM 1418 N N . GLU A 1 186 ? 11.182 -6.831 -16.627 1.00 93.06 186 GLU A N 1
ATOM 1419 C CA . GLU A 1 186 ? 10.614 -7.709 -15.596 1.00 93.06 186 GLU A CA 1
ATOM 1420 C C . GLU A 1 186 ? 9.973 -6.912 -14.449 1.00 93.06 186 GLU A C 1
ATOM 1422 O O . GLU A 1 186 ? 8.840 -7.188 -14.046 1.00 93.06 186 GLU A O 1
ATOM 1427 N N . GLU A 1 187 ? 10.656 -5.876 -13.958 1.00 92.94 187 GLU A N 1
ATOM 1428 C CA . GLU A 1 187 ? 10.127 -5.040 -12.879 1.00 92.94 187 GLU A CA 1
ATOM 1429 C C . GLU A 1 187 ? 8.939 -4.178 -13.329 1.00 92.94 187 GLU A C 1
ATOM 1431 O O . GLU A 1 187 ? 8.001 -3.989 -12.558 1.00 92.94 187 GLU A O 1
ATOM 1436 N N . LEU A 1 188 ? 8.921 -3.691 -14.575 1.00 92.50 188 LEU A N 1
ATOM 1437 C CA . LEU A 1 188 ? 7.772 -2.962 -15.125 1.00 92.50 188 LEU A CA 1
ATOM 1438 C C . LEU A 1 188 ? 6.538 -3.866 -15.260 1.00 92.50 188 LEU A C 1
ATOM 1440 O O . LEU A 1 188 ? 5.443 -3.453 -14.886 1.00 92.50 188 LEU A O 1
ATOM 1444 N N . LEU A 1 189 ? 6.705 -5.109 -15.719 1.00 94.12 189 LEU A N 1
ATOM 1445 C CA . LEU A 1 189 ? 5.614 -6.094 -15.778 1.00 94.12 189 LEU A CA 1
ATOM 1446 C C . LEU A 1 189 ? 5.106 -6.471 -14.381 1.00 94.12 189 LEU A C 1
ATOM 1448 O O . LEU A 1 189 ? 3.902 -6.631 -14.163 1.00 94.12 189 LEU A O 1
ATOM 1452 N N . THR A 1 190 ? 6.018 -6.579 -13.415 1.00 93.94 190 THR A N 1
ATOM 1453 C CA . THR A 1 190 ? 5.668 -6.815 -12.008 1.00 93.94 190 THR A CA 1
ATOM 1454 C C . THR A 1 190 ? 4.868 -5.639 -11.444 1.00 93.94 190 THR A C 1
ATOM 1456 O O . THR A 1 190 ? 3.831 -5.844 -10.815 1.00 93.94 190 THR A O 1
ATOM 1459 N N . MET A 1 191 ? 5.288 -4.404 -11.735 1.00 93.38 191 MET A N 1
ATOM 1460 C CA . MET A 1 191 ? 4.574 -3.188 -11.341 1.00 93.38 191 MET A CA 1
ATOM 1461 C C . MET A 1 191 ? 3.169 -3.116 -11.954 1.00 93.38 191 MET A C 1
ATOM 1463 O O . MET A 1 191 ? 2.207 -2.799 -11.255 1.00 93.38 191 MET A O 1
ATOM 1467 N N . GLU A 1 192 ? 3.028 -3.448 -13.240 1.00 94.56 192 GLU A N 1
ATOM 1468 C CA . GLU A 1 192 ? 1.723 -3.537 -13.905 1.00 94.56 192 GLU A CA 1
ATOM 1469 C C . GLU A 1 192 ? 0.813 -4.561 -13.210 1.00 94.56 192 GLU A C 1
ATOM 1471 O O . GLU A 1 192 ? -0.350 -4.270 -12.920 1.00 94.56 192 GLU A O 1
ATOM 1476 N N . SER A 1 193 ? 1.362 -5.735 -12.890 1.00 94.88 193 SER A N 1
ATOM 1477 C CA . SER A 1 193 ? 0.637 -6.826 -12.232 1.00 94.88 193 SER A CA 1
ATOM 1478 C C . SER A 1 193 ? 0.152 -6.437 -10.834 1.00 94.88 193 SER A C 1
ATOM 1480 O O . SER A 1 193 ? -0.991 -6.728 -10.484 1.00 94.88 193 SER A O 1
ATOM 1482 N N . PHE A 1 194 ? 0.974 -5.732 -10.050 1.00 92.38 194 PHE A N 1
ATOM 1483 C CA . PHE A 1 194 ? 0.552 -5.201 -8.752 1.00 92.38 194 PHE A CA 1
ATOM 1484 C C . PHE A 1 194 ? -0.586 -4.194 -8.882 1.00 92.38 194 PHE A C 1
ATOM 1486 O O . PHE A 1 194 ? -1.538 -4.254 -8.104 1.00 92.38 194 PHE A O 1
ATOM 1493 N N . GLY A 1 195 ? -0.518 -3.310 -9.880 1.00 89.06 195 GLY A N 1
ATOM 1494 C CA . GLY A 1 195 ? -1.584 -2.350 -10.139 1.00 89.06 195 GLY A CA 1
ATOM 1495 C C . GLY A 1 195 ? -2.921 -3.037 -10.427 1.00 89.06 195 GLY A C 1
ATOM 1496 O O . GLY A 1 195 ? -3.943 -2.678 -9.848 1.00 89.06 195 GLY A O 1
ATOM 1497 N N . ILE A 1 196 ? -2.905 -4.078 -11.265 1.00 92.62 196 ILE A N 1
ATOM 1498 C CA . ILE A 1 196 ? -4.095 -4.888 -11.569 1.00 92.62 196 ILE A CA 1
ATOM 1499 C C . ILE A 1 196 ? -4.629 -5.575 -10.307 1.00 92.62 196 ILE A C 1
ATOM 1501 O O . ILE A 1 196 ? -5.829 -5.507 -10.052 1.00 92.62 196 ILE A O 1
ATOM 1505 N N . PHE A 1 197 ? -3.746 -6.197 -9.521 1.00 94.81 197 PHE A N 1
ATOM 1506 C CA . PHE A 1 197 ? -4.123 -6.915 -8.305 1.00 94.81 197 PHE A CA 1
ATOM 1507 C C . PHE A 1 197 ? -4.794 -6.002 -7.274 1.00 94.81 197 PHE A C 1
ATOM 1509 O O . PHE A 1 197 ? -5.858 -6.340 -6.766 1.00 94.81 197 PHE A O 1
ATOM 1516 N N . ILE A 1 198 ? -4.210 -4.834 -6.974 1.00 90.94 198 ILE A N 1
ATOM 1517 C CA . ILE A 1 198 ? -4.786 -3.910 -5.984 1.00 90.94 198 ILE A CA 1
ATOM 1518 C C . ILE A 1 198 ? -6.181 -3.458 -6.406 1.00 90.94 198 ILE A C 1
ATOM 1520 O O . ILE A 1 198 ? -7.093 -3.463 -5.584 1.00 90.94 198 ILE A O 1
ATOM 1524 N N . ILE A 1 199 ? -6.353 -3.093 -7.677 1.00 92.50 199 ILE A N 1
ATOM 1525 C CA . ILE A 1 199 ? -7.647 -2.637 -8.186 1.00 92.50 199 ILE A CA 1
ATOM 1526 C C . ILE A 1 199 ? -8.685 -3.763 -8.077 1.00 92.50 199 ILE A C 1
ATOM 1528 O O . ILE A 1 199 ? -9.795 -3.513 -7.616 1.00 92.50 199 ILE A O 1
ATOM 1532 N N . SER A 1 200 ? -8.333 -5.003 -8.442 1.00 93.38 200 SER A N 1
ATOM 1533 C CA . SER A 1 200 ? -9.267 -6.131 -8.339 1.00 93.38 200 SER A CA 1
ATOM 1534 C C . SER A 1 200 ? -9.618 -6.496 -6.899 1.00 93.38 200 SER A C 1
ATOM 1536 O O . SER A 1 200 ? -10.776 -6.788 -6.614 1.00 93.38 200 SER A O 1
ATOM 1538 N N . GLU A 1 201 ? -8.635 -6.467 -6.001 1.00 92.62 201 GLU A N 1
ATOM 1539 C CA . GLU A 1 201 ? -8.815 -6.836 -4.595 1.00 92.62 201 GLU A CA 1
ATOM 1540 C C . GLU A 1 201 ? -9.697 -5.815 -3.867 1.00 92.62 201 GLU A C 1
ATOM 1542 O O . GLU A 1 201 ? -10.592 -6.180 -3.110 1.00 92.62 201 GLU A O 1
ATOM 1547 N N . ILE A 1 202 ? -9.492 -4.521 -4.129 1.00 90.88 202 ILE A N 1
ATOM 1548 C CA . ILE A 1 202 ? -10.327 -3.459 -3.557 1.00 90.88 202 ILE A CA 1
ATOM 1549 C C . ILE A 1 202 ? -11.766 -3.582 -4.055 1.00 90.88 202 ILE A C 1
ATOM 1551 O O . ILE A 1 202 ? -12.686 -3.523 -3.243 1.00 90.88 202 ILE A O 1
ATOM 1555 N N . ASP A 1 203 ? -11.966 -3.829 -5.351 1.00 91.38 203 ASP A N 1
ATOM 1556 C CA . ASP A 1 203 ? -13.291 -4.077 -5.926 1.00 91.38 203 ASP A CA 1
ATOM 1557 C C . ASP A 1 203 ? -14.012 -5.255 -5.245 1.00 91.38 203 ASP A C 1
ATOM 1559 O O . ASP A 1 203 ? -15.224 -5.200 -5.020 1.00 91.38 203 ASP A O 1
ATOM 1563 N N . GLU A 1 204 ? -13.289 -6.331 -4.921 1.00 91.38 204 GLU A N 1
ATOM 1564 C CA . GLU A 1 204 ? -13.839 -7.490 -4.214 1.00 91.38 204 GLU A CA 1
ATOM 1565 C C . GLU A 1 204 ? -14.213 -7.149 -2.765 1.00 91.38 204 GLU A C 1
ATOM 1567 O O . GLU A 1 204 ? -15.326 -7.457 -2.327 1.00 91.38 204 GLU A O 1
ATOM 1572 N N . ILE A 1 205 ? -13.340 -6.434 -2.049 1.00 87.56 205 ILE A N 1
ATOM 1573 C CA . ILE A 1 205 ? -13.598 -5.981 -0.678 1.00 87.56 205 ILE A CA 1
ATOM 1574 C C . ILE A 1 205 ? -14.820 -5.063 -0.632 1.00 87.56 205 ILE A C 1
ATOM 1576 O O . ILE A 1 205 ? -15.707 -5.283 0.193 1.00 87.56 205 ILE A O 1
ATOM 1580 N N . THR A 1 206 ? -14.921 -4.079 -1.528 1.00 85.12 206 THR A N 1
ATOM 1581 C CA . THR A 1 206 ? -16.066 -3.161 -1.567 1.00 85.12 206 THR A CA 1
ATOM 1582 C C . THR A 1 206 ? -17.372 -3.913 -1.831 1.00 85.12 206 THR A C 1
ATOM 1584 O O . THR A 1 206 ? -18.356 -3.686 -1.135 1.00 85.12 206 THR A O 1
ATOM 1587 N N . ARG A 1 207 ? -17.384 -4.889 -2.751 1.00 87.12 207 ARG A N 1
ATOM 1588 C CA . ARG A 1 207 ? -18.579 -5.721 -2.995 1.00 87.12 207 ARG A CA 1
ATOM 1589 C C . ARG A 1 207 ? -18.970 -6.574 -1.792 1.00 87.12 207 ARG A C 1
ATOM 1591 O O . ARG A 1 207 ? -20.157 -6.796 -1.586 1.00 87.12 207 ARG A O 1
ATOM 1598 N N . SER A 1 208 ? -17.997 -7.056 -1.020 1.00 83.81 208 SER A N 1
ATOM 1599 C CA . SER A 1 208 ? -18.254 -7.874 0.172 1.00 83.81 208 SER A CA 1
ATOM 1600 C C . SER A 1 208 ? -18.894 -7.089 1.323 1.00 83.81 208 SER A C 1
ATOM 1602 O O . SER A 1 208 ? -19.555 -7.680 2.171 1.00 83.81 208 SER A O 1
ATOM 1604 N N . GLN A 1 209 ? -18.712 -5.765 1.356 1.00 78.00 209 GLN A N 1
ATOM 1605 C CA . GLN A 1 209 ? -19.283 -4.888 2.381 1.00 78.00 209 GLN A CA 1
ATOM 1606 C C . GLN A 1 209 ? -20.740 -4.490 2.094 1.00 78.00 209 GLN A C 1
ATOM 1608 O O . GLN A 1 209 ? -21.460 -4.132 3.026 1.00 78.00 209 GLN A O 1
ATOM 1613 N N . ASP A 1 210 ? -21.179 -4.579 0.834 1.00 71.44 210 ASP A N 1
ATOM 1614 C CA . ASP A 1 210 ? -22.543 -4.239 0.401 1.00 71.44 210 ASP A CA 1
ATOM 1615 C C . ASP A 1 210 ? -23.549 -5.409 0.524 1.00 71.44 210 ASP A C 1
ATOM 1617 O O . ASP A 1 210 ? -24.754 -5.206 0.340 1.00 71.44 210 ASP A O 1
ATOM 1621 N N . THR A 1 211 ? -23.079 -6.630 0.816 1.00 62.66 211 THR A N 1
ATOM 1622 C CA . THR A 1 211 ? -23.891 -7.862 0.954 1.00 62.66 211 THR A CA 1
ATOM 1623 C C . THR A 1 211 ? -24.101 -8.283 2.399 1.00 62.66 211 THR A C 1
ATOM 1625 O O . THR A 1 211 ? -25.252 -8.642 2.742 1.00 62.66 211 THR A O 1
#

pLDDT: mean 82.17, std 12.2, range [45.53, 95.19]

Sequence (211 aa):
MDKLGDWLNSVPLFGIAGISFAVGTLYGKGLPCLEWETLIAGCLGLGGGAFALVAMKSQITANERAREAEINREETLNNDHYYAMIAESADHLRSFAVTTLRTIETDEWYNQSLIKGIKDILVGIPIPSPPLTVHADIRNTAYGMIFTQSKIASILTEVEKDMPTVIKTREANNNISVAPPPLLIEELLTMESFGIFIISEIDEITRSQDT

Foldseek 3Di:
DCVVVVVVPVVVVVVVVVVVLVVCVVPVVPPPPDDPVVSVVVVVVVVVVVVVVVVVVVVVVVVVVVVVVVVVVVLVVVQVVLLVLQLVLLVQLLVLLVVVVVCLVVLVVLDLVVLVVSLVSLVVRDQDQDDPSYDPVLNVLSVVLVVLSVVLSVLSVVCSVCSVVVVVVCVVPPHDRDHRDPVNNVSSVVSNVSSVVSNVVSVVVVVVVVD